Protein AF-A0A167GX46-F1 (afdb_monomer_lite)

Sequence (237 aa):
MLSLILIVALPLLVGFAQAISLFPTCGFFPNGGGSVQPTLGWHGPKSKPINPDPPFPKVWAMNLGALPWSATSANQYLVQESGGIWVDEGAEITSYVAWENEAWVQAAYVLSGAATGQHVWMTTPASYFLNTSSGDDNTVAVVCVAEQVALTTCPETCRAADDSPNRLFGDNVAQYRDFTVTFTNVVFRAAKSDGVATLCASARDESDDEGGIRLAGFSMLDQQTCYWESIMLIPPS

Radius of gyration: 18.48 Å; chains: 1; bounding box: 65×42×41 Å

Organism: Calocera viscosa (strain TUFC12733) (NCBI:txid1330018)

Foldseek 3Di:
DDDDPPPPDPPPPDDPPDDDQAAFWWWKAAQLGWTWIWGKDQDAFPAAAPCNDFPADQRIWTKTWTTAQDCPPPPVQDIDIWNTHRDDFPWEKAWEWADDPQWIKIKMATCDDSRHGDMIIDIGHNVRHHDDDPPGPSDIAGDGDLDQDQPQDDPPVVVPDDPDRRADDDPCSVVNQPGKYKYAFYKYFYPDLPCQVVRLVPDDWDQDQQWTKDWADWDAPDSGMITTRMIMTHGHD

Structure (mmCIF, N/CA/C/O backbone):
data_AF-A0A167GX46-F1
#
_entry.id   AF-A0A167GX46-F1
#
loop_
_atom_site.group_PDB
_atom_site.id
_atom_site.type_symbol
_atom_site.label_atom_id
_atom_site.label_alt_id
_atom_site.label_comp_id
_atom_site.label_asym_id
_atom_site.label_entity_id
_atom_site.label_seq_id
_atom_site.pdbx_PDB_ins_code
_atom_site.Cartn_x
_atom_site.Cartn_y
_atom_site.Cartn_z
_atom_site.occupancy
_atom_site.B_iso_or_equiv
_atom_site.auth_seq_id
_atom_site.auth_comp_id
_atom_site.auth_asym_id
_atom_site.auth_atom_id
_atom_site.pdbx_PDB_model_num
ATOM 1 N N . MET A 1 1 ? -44.895 14.033 5.328 1.00 33.69 1 MET A N 1
ATOM 2 C CA . MET A 1 1 ? -43.972 13.816 4.195 1.00 33.69 1 MET A CA 1
ATOM 3 C C . MET A 1 1 ? -42.792 14.751 4.399 1.00 33.69 1 MET A C 1
ATOM 5 O O . MET A 1 1 ? -42.886 15.913 4.037 1.00 33.69 1 MET A O 1
ATOM 9 N N . LEU A 1 2 ? -41.762 14.292 5.113 1.00 23.17 2 LEU A N 1
ATOM 10 C CA . LEU A 1 2 ? -40.532 15.055 5.335 1.00 23.17 2 LEU A CA 1
ATOM 11 C C . LEU A 1 2 ? -39.510 14.585 4.297 1.00 23.17 2 LEU A C 1
ATOM 13 O O . LEU A 1 2 ? -39.146 13.411 4.293 1.00 23.17 2 LEU A O 1
ATOM 17 N N . SER A 1 3 ? -39.097 15.492 3.414 1.00 23.78 3 SER A N 1
ATOM 18 C CA . SER A 1 3 ? -37.968 15.290 2.509 1.00 23.78 3 SER A CA 1
ATOM 19 C C . SER A 1 3 ? -36.686 15.143 3.322 1.00 23.78 3 SER A C 1
ATOM 21 O O . SER A 1 3 ? -36.297 16.057 4.047 1.00 23.78 3 SER A O 1
ATOM 23 N N . LEU A 1 4 ? -36.039 13.989 3.187 1.00 22.84 4 LEU A N 1
ATOM 24 C CA . LEU A 1 4 ? -34.686 13.747 3.662 1.00 22.84 4 LEU A CA 1
ATOM 25 C C . LEU A 1 4 ? -33.728 14.452 2.690 1.00 22.84 4 LEU A C 1
ATOM 27 O O . LEU A 1 4 ? -33.598 14.049 1.536 1.00 22.84 4 LEU A O 1
ATOM 31 N N . ILE A 1 5 ? -33.111 15.542 3.141 1.00 23.47 5 ILE A N 1
ATOM 32 C CA . ILE A 1 5 ? -32.022 16.211 2.426 1.00 23.47 5 ILE A CA 1
ATOM 33 C C . ILE A 1 5 ? -30.786 15.320 2.580 1.00 23.47 5 ILE A C 1
ATOM 35 O O . ILE A 1 5 ? -30.218 15.216 3.665 1.00 23.47 5 ILE A O 1
ATOM 39 N N . LEU A 1 6 ? -30.407 14.642 1.497 1.00 22.45 6 LEU A N 1
ATOM 40 C CA . LEU A 1 6 ? -29.146 13.920 1.379 1.00 22.45 6 LEU A CA 1
ATOM 41 C C . LEU A 1 6 ? -28.027 14.959 1.214 1.00 22.45 6 LEU A C 1
ATOM 43 O O . LEU A 1 6 ? -27.827 15.494 0.125 1.00 22.45 6 LEU A O 1
ATOM 47 N N . ILE A 1 7 ? -27.327 15.280 2.301 1.00 22.39 7 ILE A N 1
ATOM 48 C CA . ILE A 1 7 ? -26.061 16.013 2.230 1.00 22.39 7 ILE A CA 1
ATOM 49 C C . ILE A 1 7 ? -25.017 15.007 1.745 1.00 22.39 7 ILE A C 1
ATOM 51 O O . ILE A 1 7 ? -24.482 14.226 2.528 1.00 22.39 7 ILE A O 1
ATOM 55 N N . VAL A 1 8 ? -24.756 14.995 0.438 1.00 24.45 8 VAL A N 1
ATOM 56 C CA . VAL A 1 8 ? -23.499 14.465 -0.095 1.00 24.45 8 VAL A CA 1
ATOM 57 C C . VAL A 1 8 ? -22.435 15.469 0.331 1.00 24.45 8 VAL A C 1
ATOM 59 O O . VAL A 1 8 ? -22.274 16.517 -0.292 1.00 24.45 8 VAL A O 1
ATOM 62 N N . ALA A 1 9 ? -21.784 15.207 1.462 1.00 23.77 9 ALA A N 1
ATOM 63 C CA . ALA A 1 9 ? -20.595 15.942 1.844 1.00 23.77 9 ALA A CA 1
ATOM 64 C C . ALA A 1 9 ? -19.500 15.567 0.839 1.00 23.77 9 ALA A C 1
ATOM 66 O O . ALA A 1 9 ? -18.890 14.508 0.945 1.00 23.77 9 ALA A O 1
ATOM 67 N N . LEU A 1 10 ? -19.291 16.421 -0.166 1.00 24.27 10 LEU A N 1
ATOM 68 C CA . LEU A 1 10 ? -17.974 16.549 -0.775 1.00 24.27 10 LEU A CA 1
ATOM 69 C C . LEU A 1 10 ? -17.024 16.909 0.377 1.00 24.27 10 LEU A C 1
ATOM 71 O O . LEU A 1 10 ? -17.240 17.963 0.989 1.00 24.27 10 LEU A O 1
ATOM 75 N N . PRO A 1 11 ? -16.011 16.094 0.715 1.00 33.25 11 PRO A N 1
ATOM 76 C CA . PRO A 1 11 ? -14.946 16.599 1.555 1.00 33.25 11 PRO A CA 1
ATOM 77 C C . PRO A 1 11 ? -14.280 17.731 0.770 1.00 33.25 11 PRO A C 1
ATOM 79 O O . PRO A 1 11 ? -13.732 17.535 -0.313 1.00 33.25 11 PRO A O 1
ATOM 82 N N . LEU A 1 12 ? -14.403 18.949 1.293 1.00 27.12 12 LEU A N 1
ATOM 83 C CA . LEU A 1 12 ? -13.563 20.069 0.904 1.00 27.12 12 LEU A CA 1
ATOM 84 C C . LEU A 1 12 ? -12.114 19.632 1.150 1.00 27.12 12 LEU A C 1
ATOM 86 O O . LEU A 1 12 ? -11.669 19.606 2.294 1.00 27.12 12 LEU A O 1
ATOM 90 N N . LEU A 1 13 ? -11.397 19.262 0.084 1.00 34.03 13 LEU A N 1
ATOM 91 C CA . LEU A 1 13 ? -9.944 19.102 0.086 1.00 34.03 13 LEU A CA 1
ATOM 92 C C . LEU A 1 13 ? -9.316 20.461 0.424 1.00 34.03 13 LEU A C 1
ATOM 94 O O . LEU A 1 13 ? -9.039 21.288 -0.445 1.00 34.03 13 LEU A O 1
ATOM 98 N N . VAL A 1 14 ? -9.133 20.731 1.713 1.00 31.00 14 VAL A N 1
ATOM 99 C CA . VAL A 1 14 ? -8.363 21.879 2.185 1.00 31.00 14 VAL A CA 1
ATOM 100 C C . VAL A 1 14 ? -6.881 21.510 2.094 1.00 31.00 14 VAL A C 1
ATOM 102 O O . VAL A 1 14 ? -6.345 20.843 2.966 1.00 31.00 14 VAL A O 1
ATOM 105 N N . GLY A 1 15 ? -6.243 21.945 1.005 1.00 30.55 15 GLY A N 1
ATOM 106 C CA . GLY A 1 15 ? -4.810 22.248 0.883 1.00 30.55 15 GLY A CA 1
ATOM 107 C C . GLY A 1 15 ? -3.805 21.318 1.575 1.00 30.55 15 GLY A C 1
ATOM 108 O O . GLY A 1 15 ? -3.169 21.719 2.549 1.00 30.55 15 GLY A O 1
ATOM 109 N N . PHE A 1 16 ? -3.555 20.139 1.001 1.00 39.09 16 PHE A N 1
ATOM 110 C CA . PHE A 1 16 ? -2.379 19.316 1.305 1.00 39.09 16 PHE A CA 1
ATOM 111 C C . PHE A 1 16 ? -1.128 19.901 0.630 1.00 39.09 16 PHE A C 1
ATOM 113 O O . PHE A 1 16 ? -0.728 19.474 -0.445 1.00 39.09 16 PHE A O 1
ATOM 120 N N . ALA A 1 17 ? -0.500 20.908 1.237 1.00 31.92 17 ALA A N 1
ATOM 121 C CA . ALA A 1 17 ? 0.679 21.563 0.663 1.00 31.92 17 ALA A CA 1
ATOM 122 C C . ALA A 1 17 ? 1.914 21.470 1.570 1.00 31.92 17 ALA A C 1
ATOM 124 O O . ALA A 1 17 ? 2.500 22.502 1.876 1.00 31.92 17 ALA A O 1
ATOM 125 N N . GLN A 1 18 ? 2.329 20.276 2.020 1.00 33.34 18 GLN A N 1
ATOM 126 C CA . GLN A 1 18 ? 3.645 20.094 2.663 1.00 33.34 18 GLN A CA 1
ATOM 127 C C . GLN A 1 18 ? 4.290 18.730 2.334 1.00 33.34 18 GLN A C 1
ATOM 129 O O . GLN A 1 18 ? 3.862 17.695 2.824 1.00 33.34 18 GLN A O 1
ATOM 134 N N . ALA A 1 19 ? 5.354 18.771 1.517 1.00 32.53 19 ALA A N 1
ATOM 135 C CA . ALA A 1 19 ? 6.461 17.805 1.377 1.00 32.53 19 ALA A CA 1
ATOM 136 C C . ALA A 1 19 ? 6.154 16.297 1.208 1.00 32.53 19 ALA A C 1
ATOM 138 O O . ALA A 1 19 ? 7.007 15.460 1.517 1.00 32.53 19 ALA A O 1
ATOM 139 N N . ILE A 1 20 ? 4.988 15.930 0.679 1.00 40.22 20 ILE A N 1
ATOM 140 C CA . ILE A 1 20 ? 4.719 14.554 0.254 1.00 40.22 20 ILE A CA 1
ATOM 141 C C . ILE A 1 20 ? 5.240 14.424 -1.177 1.00 40.22 20 ILE A C 1
ATOM 143 O O . ILE A 1 20 ? 4.861 15.180 -2.063 1.00 40.22 20 ILE A O 1
ATOM 147 N N . SER A 1 21 ? 6.162 13.494 -1.396 1.00 42.56 21 SER A N 1
ATOM 148 C CA . SER A 1 21 ? 6.459 13.027 -2.745 1.00 42.56 21 SER A CA 1
ATOM 149 C C . SER A 1 21 ? 5.205 12.267 -3.180 1.00 42.56 21 SER A C 1
ATOM 151 O O . SER A 1 21 ? 4.894 11.230 -2.599 1.00 42.56 21 SER A O 1
ATOM 153 N N . LEU A 1 22 ? 4.407 12.880 -4.052 1.00 50.81 22 LEU A N 1
ATOM 154 C CA . LEU A 1 22 ? 3.068 12.416 -4.399 1.00 50.81 22 LEU A CA 1
ATOM 155 C C . LEU A 1 22 ? 3.157 11.281 -5.418 1.00 50.81 22 LEU A C 1
ATOM 157 O O . LEU A 1 22 ? 3.810 11.377 -6.454 1.00 50.81 22 LEU A O 1
ATOM 161 N N . PHE A 1 23 ? 2.589 10.158 -5.007 1.00 54.81 23 PHE A N 1
ATOM 162 C CA . PHE A 1 23 ? 2.755 8.832 -5.570 1.00 54.81 23 PHE A CA 1
ATOM 163 C C . PHE A 1 23 ? 1.383 8.169 -5.557 1.00 54.81 23 PHE A C 1
ATOM 165 O O . PHE A 1 23 ? 0.612 8.462 -4.643 1.00 54.81 23 PHE A O 1
ATOM 172 N N . PRO A 1 24 ? 1.065 7.262 -6.493 1.00 59.41 24 PRO A N 1
ATOM 173 C CA . PRO A 1 24 ? -0.161 6.501 -6.383 1.00 59.41 24 PRO A CA 1
ATOM 174 C C . PRO A 1 24 ? -0.174 5.725 -5.053 1.00 59.41 24 PRO A C 1
ATOM 176 O O . PRO A 1 24 ? 0.694 4.879 -4.803 1.00 59.41 24 PRO A O 1
ATOM 179 N N . THR A 1 25 ? -1.111 6.060 -4.165 1.00 64.88 25 THR A N 1
ATOM 180 C CA . THR A 1 25 ? -1.276 5.446 -2.840 1.00 64.88 25 THR A CA 1
ATOM 181 C C . THR A 1 25 ? -2.697 4.942 -2.673 1.00 64.88 25 THR A C 1
ATOM 183 O O . THR A 1 25 ? -3.623 5.497 -3.247 1.00 64.88 25 THR A O 1
ATOM 186 N N . CYS A 1 26 ? -2.871 3.893 -1.873 1.00 65.75 26 CYS A N 1
ATOM 187 C CA . CYS A 1 26 ? -4.166 3.464 -1.352 1.00 65.75 26 CYS A CA 1
ATOM 188 C C . CYS A 1 26 ? -3.994 3.238 0.145 1.00 65.75 26 CYS A C 1
ATOM 190 O O . CYS A 1 26 ? -3.328 2.289 0.555 1.00 65.75 26 CYS A O 1
ATOM 192 N N . GLY A 1 27 ? -4.524 4.147 0.956 1.00 71.50 27 GLY A N 1
ATOM 193 C CA . GLY A 1 27 ? -4.231 4.234 2.382 1.00 71.50 27 GLY A CA 1
ATOM 194 C C . GLY A 1 27 ? -5.456 4.281 3.274 1.00 71.50 27 GLY A C 1
ATOM 195 O O . GLY A 1 27 ? -6.551 4.592 2.818 1.00 71.50 27 GLY A O 1
ATOM 196 N N . PHE A 1 28 ? -5.244 4.032 4.566 1.00 71.44 28 PHE A N 1
ATOM 197 C CA . PHE A 1 28 ? -6.223 4.259 5.627 1.00 71.44 28 PHE A CA 1
ATOM 198 C C . PHE A 1 28 ? -5.846 5.512 6.419 1.00 71.44 28 PHE A C 1
ATOM 200 O O . PHE A 1 28 ? -4.675 5.706 6.742 1.00 71.44 28 PHE A O 1
ATOM 207 N N . PHE A 1 29 ? -6.825 6.334 6.775 1.00 73.31 29 PHE A N 1
ATOM 208 C CA . PHE A 1 29 ? -6.657 7.501 7.638 1.00 73.31 29 PHE A CA 1
ATOM 209 C C . PHE A 1 29 ? -7.160 7.128 9.035 1.00 73.31 29 PHE A C 1
ATOM 211 O O . PHE A 1 29 ? -8.366 6.940 9.217 1.00 73.31 29 PHE A O 1
ATOM 218 N N . PRO A 1 30 ? -6.269 6.925 10.021 1.00 66.25 30 PRO A N 1
ATOM 219 C CA . PRO A 1 30 ? -6.674 6.533 11.363 1.00 66.25 30 PRO A CA 1
ATOM 220 C C . PRO A 1 30 ? -7.463 7.629 12.087 1.00 66.25 30 PRO A C 1
ATOM 222 O O . PRO A 1 30 ? -7.394 8.812 11.762 1.00 66.25 30 PRO A O 1
ATOM 225 N N . ASN A 1 31 ? -8.167 7.234 13.148 1.00 65.81 31 ASN A N 1
ATOM 226 C CA . ASN A 1 31 ? -8.739 8.192 14.091 1.00 65.81 31 ASN A CA 1
ATOM 227 C C . ASN A 1 31 ? -7.602 8.949 14.810 1.00 65.81 31 ASN A C 1
ATOM 229 O O . ASN A 1 31 ? -6.663 8.309 15.288 1.00 65.81 31 ASN A O 1
ATOM 233 N N . GLY A 1 32 ? -7.683 10.280 14.876 1.00 65.56 32 GLY A N 1
ATOM 234 C CA . GLY A 1 32 ? -6.559 11.168 15.211 1.00 65.56 32 GLY A CA 1
ATOM 235 C C . GLY A 1 32 ? -5.945 11.871 13.987 1.00 65.56 32 GLY A C 1
ATOM 236 O O . GLY A 1 32 ? -5.189 12.833 14.139 1.00 65.56 32 GLY A O 1
ATOM 237 N N . GLY A 1 33 ? -6.318 11.417 12.782 1.00 69.38 33 GLY A N 1
ATOM 238 C CA . GLY A 1 33 ? -5.857 11.913 11.489 1.00 69.38 33 GLY A CA 1
ATOM 239 C C . GLY A 1 33 ? -4.539 11.273 11.027 1.00 69.38 33 GLY A C 1
ATOM 240 O O . GLY A 1 33 ? -4.003 10.359 11.654 1.00 69.38 33 GLY A O 1
ATOM 241 N N . GLY A 1 34 ? -4.005 11.766 9.907 1.00 75.56 34 GLY A N 1
ATOM 242 C CA . GLY A 1 34 ? -2.824 11.205 9.245 1.00 75.56 34 GLY A CA 1
ATOM 243 C C . GLY A 1 34 ? -3.178 10.051 8.307 1.00 75.56 34 GLY A C 1
ATOM 244 O O . GLY A 1 34 ? -4.353 9.791 8.073 1.00 75.56 34 GLY A O 1
ATOM 245 N N . SER A 1 35 ? -2.181 9.356 7.764 1.00 78.50 35 SER A N 1
ATOM 246 C CA . SER A 1 35 ? -2.385 8.216 6.869 1.00 78.50 35 SER A CA 1
ATOM 247 C C . SER A 1 35 ? -1.387 7.083 7.108 1.00 78.50 35 SER A C 1
ATOM 249 O O . SER A 1 35 ? -0.233 7.293 7.481 1.00 78.50 35 SER A O 1
ATOM 251 N N . VAL A 1 36 ? -1.857 5.860 6.883 1.00 79.44 36 VAL A N 1
ATOM 252 C CA . VAL A 1 36 ? -1.093 4.610 6.847 1.00 79.44 36 VAL A CA 1
ATOM 253 C C . VAL A 1 36 ? -1.290 4.050 5.449 1.00 79.44 36 VAL A C 1
ATOM 255 O O . VAL A 1 36 ? -2.419 3.707 5.090 1.00 79.44 36 VAL A O 1
ATOM 258 N N . GLN A 1 37 ? -0.235 4.006 4.638 1.00 78.06 37 GLN A N 1
ATOM 259 C CA . GLN A 1 37 ? -0.400 3.673 3.227 1.00 78.06 37 GLN A CA 1
ATOM 260 C C . GLN A 1 37 ? 0.828 3.004 2.597 1.00 78.06 37 GLN A C 1
ATOM 262 O O . GLN A 1 37 ? 1.943 3.533 2.708 1.00 78.06 37 GLN A O 1
ATOM 267 N N . PRO A 1 38 ? 0.653 1.904 1.840 1.00 73.12 38 PRO A N 1
ATOM 268 C CA . PRO A 1 38 ? 1.603 1.573 0.793 1.00 73.12 38 PRO A CA 1
ATOM 269 C C . PRO A 1 38 ? 1.677 2.741 -0.199 1.00 73.12 38 PRO A C 1
ATOM 271 O O . PRO A 1 38 ? 0.671 3.301 -0.632 1.00 73.12 38 PRO A O 1
ATOM 274 N N . THR A 1 39 ? 2.901 3.124 -0.521 1.00 72.38 39 THR A N 1
ATOM 275 C CA . THR A 1 39 ? 3.255 4.251 -1.374 1.00 72.38 39 THR A CA 1
ATOM 276 C C . THR A 1 39 ? 4.168 3.745 -2.483 1.00 72.38 39 THR A C 1
ATOM 278 O O . THR A 1 39 ? 5.251 3.225 -2.205 1.00 72.38 39 THR A O 1
ATOM 281 N N . LEU A 1 40 ? 3.770 3.900 -3.744 1.00 65.56 40 LEU A N 1
ATOM 282 C CA . LEU A 1 40 ? 4.637 3.553 -4.872 1.00 65.56 40 LEU A CA 1
ATOM 283 C C . LEU A 1 40 ? 5.462 4.745 -5.334 1.00 65.56 40 LEU A C 1
ATOM 285 O O . LEU A 1 40 ? 5.001 5.607 -6.074 1.00 65.56 40 LEU A O 1
ATOM 289 N N . GLY A 1 41 ? 6.717 4.758 -4.902 1.00 62.53 41 GLY A N 1
ATOM 290 C CA . GLY A 1 41 ? 7.686 5.774 -5.257 1.00 62.53 41 GLY A CA 1
ATOM 291 C C . GLY A 1 41 ? 8.281 5.582 -6.649 1.00 62.53 41 GLY A C 1
ATOM 292 O O . GLY A 1 41 ? 8.884 4.550 -6.934 1.00 62.53 41 GLY A O 1
ATOM 293 N N . TRP A 1 42 ? 8.193 6.616 -7.487 1.00 56.75 42 TRP A N 1
ATOM 294 C CA . TRP A 1 42 ? 8.946 6.749 -8.748 1.00 56.75 42 TRP A CA 1
ATOM 295 C C . TRP A 1 42 ? 10.417 7.106 -8.479 1.00 56.75 42 TRP A C 1
ATOM 297 O O . TRP A 1 42 ? 11.295 6.984 -9.329 1.00 56.75 42 TRP A O 1
ATOM 307 N N . HIS A 1 43 ? 10.690 7.571 -7.261 1.00 55.69 43 HIS A N 1
ATOM 308 C CA . HIS A 1 43 ? 12.028 7.732 -6.731 1.00 55.69 43 HIS A CA 1
ATOM 309 C C . HIS A 1 43 ? 12.338 6.549 -5.824 1.00 55.69 43 HIS A C 1
ATOM 311 O O . HIS A 1 43 ? 11.456 6.027 -5.136 1.00 55.69 43 HIS A O 1
ATOM 317 N N . GLY A 1 44 ? 13.605 6.131 -5.827 1.00 58.50 44 GLY A N 1
ATOM 318 C CA . GLY A 1 44 ? 14.073 5.100 -4.913 1.00 58.50 44 GLY A CA 1
ATOM 319 C C . GLY A 1 44 ? 13.714 5.426 -3.463 1.00 58.50 44 GLY A C 1
ATOM 320 O O . GLY A 1 44 ? 13.478 6.594 -3.136 1.00 58.50 44 GLY A O 1
ATOM 321 N N . PRO A 1 45 ? 13.676 4.411 -2.587 1.00 63.72 45 PRO A N 1
ATOM 322 C CA . PRO A 1 45 ? 13.381 4.646 -1.182 1.00 63.72 45 PRO A CA 1
ATOM 323 C C . PRO A 1 45 ? 14.324 5.714 -0.626 1.00 63.72 45 PRO A C 1
ATOM 325 O O . PRO A 1 45 ? 15.508 5.745 -0.974 1.00 63.72 45 PRO A O 1
ATOM 328 N N . LYS A 1 46 ? 13.826 6.583 0.262 1.00 65.00 46 LYS A N 1
ATOM 329 C CA . LYS A 1 46 ? 14.695 7.536 0.979 1.00 65.00 46 LYS A CA 1
ATOM 330 C C . LYS A 1 46 ? 15.725 6.816 1.853 1.00 65.00 46 LYS A C 1
ATOM 332 O O . LYS A 1 46 ? 16.775 7.365 2.181 1.00 65.00 46 LYS A O 1
ATOM 337 N N . SER A 1 47 ? 15.402 5.592 2.246 1.00 75.25 47 SER A N 1
ATOM 338 C CA . SER A 1 47 ? 16.230 4.662 2.999 1.00 75.25 47 SER A CA 1
ATOM 339 C C . SER A 1 47 ? 16.902 3.640 2.065 1.00 75.25 47 SER A C 1
ATOM 341 O O . SER A 1 47 ? 16.715 3.642 0.850 1.00 75.25 47 SER A O 1
ATOM 343 N N . LYS A 1 48 ? 17.754 2.764 2.614 1.00 83.44 48 LYS A N 1
ATOM 344 C CA . LYS A 1 48 ? 18.400 1.722 1.808 1.00 83.44 48 LYS A CA 1
ATOM 345 C C . LYS A 1 48 ? 17.352 0.657 1.417 1.00 83.44 48 LYS A C 1
ATOM 347 O O . LYS A 1 48 ? 16.863 -0.012 2.330 1.00 83.44 48 LYS A O 1
ATOM 352 N N . PRO A 1 49 ? 17.078 0.443 0.112 1.00 86.69 49 PRO A N 1
ATOM 353 C CA . PRO A 1 49 ? 16.181 -0.620 -0.355 1.00 86.69 49 PRO A CA 1
ATOM 354 C C . PRO A 1 49 ? 16.653 -1.981 0.137 1.00 86.69 49 PRO A C 1
ATOM 356 O O . PRO A 1 49 ? 17.861 -2.232 0.225 1.00 86.69 49 PRO A O 1
ATOM 359 N N . ILE A 1 50 ? 15.708 -2.887 0.391 1.00 90.50 50 ILE A N 1
ATOM 360 C CA . ILE A 1 50 ? 16.037 -4.269 0.770 1.00 90.50 50 ILE A CA 1
ATOM 361 C C . ILE A 1 50 ? 16.794 -5.007 -0.346 1.00 90.50 50 ILE A C 1
ATOM 363 O O . ILE A 1 50 ? 17.559 -5.929 -0.074 1.00 90.50 50 ILE A O 1
ATOM 367 N N . ASN A 1 51 ? 16.616 -4.570 -1.594 1.00 91.31 51 ASN A N 1
ATOM 368 C CA . ASN A 1 51 ? 17.254 -5.093 -2.795 1.00 91.31 51 ASN A CA 1
ATOM 369 C C . ASN A 1 51 ? 18.028 -3.989 -3.535 1.00 91.31 51 ASN A C 1
ATOM 371 O O . ASN A 1 51 ? 17.607 -3.532 -4.591 1.00 91.31 51 ASN A O 1
ATOM 375 N N . PRO A 1 52 ? 19.174 -3.526 -3.007 1.00 89.00 52 PRO A N 1
ATOM 376 C CA . PRO A 1 52 ? 19.875 -2.367 -3.556 1.00 89.00 52 PRO A CA 1
ATOM 377 C C . PRO A 1 52 ? 20.388 -2.550 -4.980 1.00 89.00 52 PRO A C 1
ATOM 379 O O . PRO A 1 52 ? 20.558 -1.548 -5.668 1.00 89.00 52 PRO A O 1
ATOM 382 N N . ASP A 1 53 ? 20.569 -3.788 -5.438 1.00 89.56 53 ASP A N 1
ATOM 383 C CA . ASP A 1 53 ? 21.101 -4.123 -6.758 1.00 89.56 53 ASP A CA 1
ATOM 384 C C . ASP A 1 53 ? 20.189 -5.154 -7.453 1.00 89.56 53 ASP A C 1
ATOM 386 O O . ASP A 1 53 ? 20.570 -6.317 -7.605 1.00 89.56 53 ASP A O 1
ATOM 390 N N . PRO A 1 54 ? 18.948 -4.773 -7.821 1.00 88.25 54 PRO A N 1
ATOM 391 C CA . PRO A 1 54 ? 18.038 -5.673 -8.511 1.00 88.25 54 PRO A CA 1
ATOM 392 C C . PRO A 1 54 ? 18.570 -5.995 -9.922 1.00 88.25 54 PRO A C 1
ATOM 394 O O . PRO A 1 54 ? 19.221 -5.149 -10.541 1.00 88.25 54 PRO A O 1
ATOM 397 N N . PRO A 1 55 ? 18.274 -7.185 -10.477 1.00 87.25 55 PRO A N 1
ATOM 398 C CA . PRO A 1 55 ? 18.719 -7.586 -11.816 1.00 87.25 55 PRO A CA 1
ATOM 399 C C . PRO A 1 55 ? 17.912 -6.928 -12.955 1.00 87.25 55 PRO A C 1
ATOM 401 O O . PRO A 1 55 ? 17.974 -7.378 -14.097 1.00 87.25 55 PRO A O 1
ATOM 404 N N . PHE A 1 56 ? 17.140 -5.887 -12.649 1.00 86.00 56 PHE A N 1
ATOM 405 C CA . PHE A 1 56 ? 16.253 -5.162 -13.553 1.00 86.00 56 PHE A CA 1
ATOM 406 C C . PHE A 1 56 ? 16.407 -3.645 -13.342 1.00 86.00 56 PHE A C 1
ATOM 408 O O . PHE A 1 56 ? 16.958 -3.217 -12.320 1.00 86.00 56 PHE A O 1
ATOM 415 N N . PRO A 1 57 ? 15.951 -2.808 -14.290 1.00 83.44 57 PRO A N 1
ATOM 416 C CA . PRO A 1 57 ? 16.027 -1.359 -14.146 1.00 83.44 57 PRO A CA 1
ATOM 417 C C . PRO A 1 57 ? 15.294 -0.859 -12.889 1.00 83.44 57 PRO A C 1
ATOM 419 O O . PRO A 1 57 ? 14.168 -1.257 -12.605 1.00 83.44 57 PRO A O 1
ATOM 422 N N . LYS A 1 58 ? 15.931 0.040 -12.132 1.00 80.94 58 LYS A N 1
ATOM 423 C CA . LYS A 1 58 ? 15.383 0.652 -10.909 1.00 80.94 58 LYS A CA 1
ATOM 424 C C . LYS A 1 58 ? 14.360 1.732 -11.265 1.00 80.94 58 LYS A C 1
ATOM 426 O O . LYS A 1 58 ? 14.652 2.923 -11.161 1.00 80.94 58 LYS A O 1
ATOM 431 N N . VAL A 1 59 ? 13.199 1.300 -11.752 1.00 71.56 59 VAL A N 1
ATOM 432 C CA . VAL A 1 59 ? 12.146 2.212 -12.212 1.00 71.56 59 VAL A CA 1
ATOM 433 C C . VAL A 1 59 ? 11.220 2.600 -11.059 1.00 71.56 59 VAL A C 1
ATOM 435 O O . VAL A 1 59 ? 10.995 3.785 -10.843 1.00 71.56 59 VAL A O 1
ATOM 438 N N . TRP A 1 60 ? 10.769 1.628 -10.258 1.00 73.12 60 TRP A N 1
ATOM 439 C CA . TRP A 1 60 ? 9.835 1.871 -9.153 1.00 73.12 60 TRP A CA 1
ATOM 440 C C . TRP A 1 60 ? 10.275 1.213 -7.867 1.00 73.12 60 TRP A C 1
ATOM 442 O O . TRP A 1 60 ? 10.696 0.053 -7.862 1.00 73.12 60 TRP A O 1
ATOM 452 N N . ALA A 1 61 ? 10.100 1.938 -6.769 1.00 80.00 61 ALA A N 1
ATOM 453 C CA . ALA A 1 61 ? 10.253 1.409 -5.433 1.00 80.00 61 ALA A CA 1
ATOM 454 C C . ALA A 1 61 ? 8.919 1.454 -4.690 1.00 80.00 61 ALA A C 1
ATOM 456 O O . ALA A 1 61 ? 8.319 2.511 -4.506 1.00 80.00 61 ALA A O 1
ATOM 457 N N . MET A 1 62 ? 8.466 0.307 -4.206 1.00 85.00 62 MET A N 1
ATOM 458 C CA . MET A 1 62 ? 7.355 0.255 -3.268 1.00 85.00 62 MET A CA 1
ATOM 459 C C . MET A 1 62 ? 7.877 0.545 -1.862 1.00 85.00 62 MET A C 1
ATOM 461 O O . MET A 1 62 ? 8.826 -0.090 -1.408 1.00 85.00 62 MET A O 1
ATOM 465 N N . ASN A 1 63 ? 7.253 1.505 -1.185 1.00 85.81 63 ASN A N 1
ATOM 466 C CA . ASN A 1 63 ? 7.536 1.913 0.185 1.00 85.81 63 ASN A CA 1
ATOM 467 C C . ASN A 1 63 ? 6.270 1.799 1.028 1.00 85.81 63 ASN A C 1
ATOM 469 O O . ASN A 1 63 ? 5.175 2.061 0.550 1.00 85.81 63 ASN A O 1
ATOM 473 N N . LEU A 1 64 ? 6.403 1.477 2.308 1.00 87.38 64 LEU A N 1
ATOM 474 C CA . LEU A 1 64 ? 5.317 1.639 3.272 1.00 87.38 64 LEU A CA 1
ATOM 475 C C . LEU A 1 64 ? 5.511 2.978 3.974 1.00 87.38 64 LEU A C 1
ATOM 477 O O . LEU A 1 64 ? 6.618 3.262 4.433 1.00 87.38 64 LEU A O 1
ATOM 481 N N . GLY A 1 65 ? 4.458 3.788 4.026 1.00 86.19 65 GLY A N 1
ATOM 482 C CA . GLY A 1 65 ? 4.472 5.138 4.576 1.00 86.19 65 GLY A CA 1
ATOM 483 C C . GLY A 1 65 ? 3.514 5.281 5.755 1.00 86.19 65 GLY A C 1
ATOM 484 O O . GLY A 1 65 ? 2.450 4.660 5.795 1.00 86.19 65 GLY A O 1
ATOM 485 N N . ALA A 1 66 ? 3.895 6.100 6.728 1.00 85.38 66 ALA A N 1
ATOM 486 C CA . ALA A 1 66 ? 2.997 6.601 7.757 1.00 85.38 66 ALA A CA 1
ATOM 487 C C . ALA A 1 66 ? 3.217 8.106 7.940 1.00 85.38 66 ALA A C 1
ATOM 489 O O . ALA A 1 66 ? 4.334 8.563 8.200 1.00 85.38 66 ALA A O 1
ATOM 490 N N . LEU A 1 67 ? 2.136 8.865 7.780 1.00 80.06 67 LEU A N 1
ATOM 491 C CA . LEU A 1 67 ? 2.102 10.321 7.858 1.00 80.06 67 LEU A CA 1
ATOM 492 C C . LEU A 1 67 ? 1.220 10.728 9.043 1.00 80.06 67 LEU A C 1
ATOM 494 O O . LEU A 1 67 ? 0.064 10.317 9.086 1.00 80.06 67 LEU A O 1
ATOM 498 N N . PRO A 1 68 ? 1.708 11.514 10.011 1.00 76.44 68 PRO A N 1
ATOM 499 C CA . PRO A 1 68 ? 0.870 12.014 11.092 1.00 76.44 68 PRO A CA 1
ATOM 500 C C . PRO A 1 68 ? 0.032 13.199 10.591 1.00 76.44 68 PRO A C 1
ATOM 502 O O . PRO A 1 68 ? 0.424 13.884 9.648 1.00 76.44 68 PRO A O 1
ATOM 505 N N . TRP A 1 69 ? -1.113 13.468 11.229 1.00 65.31 69 TRP A N 1
ATOM 506 C CA . TRP A 1 69 ? -2.014 14.557 10.818 1.00 65.31 69 TRP A CA 1
ATOM 507 C C . TRP A 1 69 ? -1.341 15.934 10.819 1.00 65.31 69 TRP A C 1
ATOM 509 O O . TRP A 1 69 ? -1.446 16.689 9.858 1.00 65.31 69 TRP A O 1
ATOM 519 N N . SER A 1 70 ? -0.640 16.273 11.903 1.00 61.50 70 SER A N 1
ATOM 520 C CA . SER A 1 70 ? 0.048 17.554 12.020 1.00 61.50 70 SER A CA 1
ATOM 521 C C . SER A 1 70 ? 1.557 17.338 11.978 1.00 61.50 70 SER A C 1
ATOM 523 O O . SER A 1 70 ? 2.168 16.996 12.989 1.00 61.50 70 SER A O 1
ATOM 525 N N . ALA A 1 71 ? 2.182 17.631 10.842 1.00 52.91 71 ALA A N 1
ATOM 526 C CA . ALA A 1 71 ? 3.628 17.858 10.798 1.00 52.91 71 ALA A CA 1
ATOM 527 C C . ALA A 1 71 ? 4.035 19.173 11.508 1.00 52.91 71 ALA A C 1
ATOM 529 O O . ALA A 1 71 ? 5.219 19.473 11.644 1.00 52.91 71 ALA A O 1
ATOM 530 N N . THR A 1 72 ? 3.049 19.977 11.934 1.00 49.59 72 THR A N 1
ATOM 531 C CA . THR A 1 72 ? 3.208 21.346 12.444 1.00 49.59 72 THR A CA 1
ATOM 532 C C . THR A 1 72 ? 2.950 21.507 13.944 1.00 49.59 72 THR A C 1
ATOM 534 O O . THR A 1 72 ? 3.276 22.563 14.489 1.00 49.59 72 THR A O 1
ATOM 537 N N . SER A 1 73 ? 2.383 20.510 14.639 1.00 46.50 73 SER A N 1
ATOM 538 C CA . SER A 1 73 ? 2.243 20.584 16.099 1.00 46.50 73 SER A CA 1
ATOM 539 C C . SER A 1 73 ? 3.562 20.203 16.774 1.00 46.50 73 SER A C 1
ATOM 541 O O . SER A 1 73 ? 4.413 19.538 16.194 1.00 46.50 73 SER A O 1
ATOM 543 N N . ALA A 1 74 ? 3.763 20.640 18.015 1.00 47.53 74 ALA A N 1
ATOM 544 C CA . ALA A 1 74 ? 5.000 20.439 18.773 1.00 47.53 74 ALA A CA 1
ATOM 545 C C . ALA A 1 74 ? 5.414 18.958 18.978 1.00 47.53 74 ALA A C 1
ATOM 547 O O . ALA A 1 74 ? 6.491 18.695 19.519 1.00 47.53 74 ALA A O 1
ATOM 548 N N . ASN A 1 75 ? 4.594 18.000 18.534 1.00 50.81 75 ASN A N 1
ATOM 549 C CA . ASN A 1 75 ? 4.951 16.595 18.427 1.00 50.81 75 ASN A CA 1
ATOM 550 C C . ASN A 1 75 ? 5.705 16.356 17.110 1.00 50.81 75 ASN A C 1
ATOM 552 O O . ASN A 1 75 ? 5.125 16.266 16.036 1.00 50.81 75 ASN A O 1
ATOM 556 N N . GLN A 1 76 ? 7.027 16.252 17.235 1.00 54.00 76 GLN A N 1
ATOM 557 C CA . GLN A 1 76 ? 8.056 16.131 16.193 1.00 54.00 76 GLN A CA 1
ATOM 558 C C . GLN A 1 76 ? 7.995 14.834 15.356 1.00 54.00 76 GLN A C 1
ATOM 560 O O . GLN A 1 76 ? 9.035 14.296 14.969 1.00 54.00 76 GLN A O 1
ATOM 565 N N . TYR A 1 77 ? 6.817 14.262 15.116 1.00 62.75 77 TYR A N 1
ATOM 566 C CA . TYR A 1 77 ? 6.707 13.018 14.367 1.00 62.75 77 TYR A CA 1
ATOM 567 C C . TYR A 1 77 ? 6.978 13.283 12.882 1.00 62.75 77 TYR A C 1
ATOM 569 O O . TYR A 1 77 ? 6.137 13.778 12.139 1.00 62.75 77 TYR A O 1
ATOM 577 N N . LEU A 1 78 ? 8.205 12.969 12.465 1.00 72.50 78 LEU A N 1
ATOM 578 C CA . LEU A 1 78 ? 8.616 12.944 11.065 1.00 72.50 78 LEU A CA 1
ATOM 579 C C . LEU A 1 78 ? 7.947 11.774 10.355 1.00 72.50 78 LEU A C 1
ATOM 581 O O . LEU A 1 78 ? 7.789 10.714 10.966 1.00 72.50 78 LEU A O 1
ATOM 585 N N . VAL A 1 79 ? 7.630 11.963 9.071 1.00 77.62 79 VAL A N 1
ATOM 586 C CA . VAL A 1 79 ? 7.166 10.916 8.149 1.00 77.62 79 VAL A CA 1
ATOM 587 C C . VAL A 1 79 ? 7.972 9.632 8.348 1.00 77.62 79 VAL A C 1
ATOM 589 O O . VAL A 1 79 ? 9.204 9.661 8.296 1.00 77.62 79 VAL A O 1
ATOM 592 N N . GLN A 1 80 ? 7.281 8.516 8.576 1.00 84.50 80 GLN A N 1
ATOM 593 C CA . GLN A 1 80 ? 7.908 7.198 8.615 1.00 84.50 80 GLN A CA 1
ATOM 594 C C . GLN A 1 80 ? 7.808 6.549 7.240 1.00 84.50 80 GLN A C 1
ATOM 596 O O . GLN A 1 80 ? 6.731 6.487 6.652 1.00 84.50 80 GLN A O 1
ATOM 601 N N . GLU A 1 81 ? 8.934 6.043 6.753 1.00 84.88 81 GLU A N 1
ATOM 602 C CA . GLU A 1 81 ? 9.020 5.283 5.512 1.00 84.88 81 GLU A CA 1
ATOM 603 C C . GLU A 1 81 ? 9.825 4.007 5.759 1.00 84.88 81 GLU A C 1
ATOM 605 O O . GLU A 1 81 ? 10.843 4.011 6.458 1.00 84.88 81 GLU A O 1
ATOM 610 N N . SER A 1 82 ? 9.374 2.903 5.174 1.00 88.38 82 SER A N 1
ATOM 611 C CA . SER A 1 82 ? 10.103 1.637 5.202 1.00 88.38 82 SER A CA 1
ATOM 612 C C . SER A 1 82 ? 11.417 1.692 4.408 1.00 88.38 82 SER A C 1
ATOM 614 O O . SER A 1 82 ? 11.681 2.656 3.694 1.00 88.38 82 SER A O 1
ATOM 616 N N . GLY A 1 83 ? 12.199 0.605 4.463 1.00 83.50 83 GLY A N 1
ATOM 617 C CA . GLY A 1 83 ? 13.369 0.377 3.598 1.00 83.50 83 GLY A CA 1
ATOM 618 C C . GLY A 1 83 ? 13.067 0.473 2.097 1.00 83.50 83 GLY A C 1
ATOM 619 O O . GLY A 1 83 ? 13.928 0.861 1.319 1.00 83.50 83 GLY A O 1
ATOM 620 N N . GLY A 1 84 ? 11.842 0.118 1.708 1.00 87.88 84 GLY A N 1
ATOM 621 C CA . GLY A 1 84 ? 11.400 0.022 0.325 1.00 87.88 84 GLY A CA 1
ATOM 622 C C . GLY A 1 84 ? 11.941 -1.188 -0.435 1.00 87.88 84 GLY A C 1
ATOM 623 O O . GLY A 1 84 ? 12.895 -1.847 -0.010 1.00 87.88 84 GLY A O 1
ATOM 624 N N . ILE A 1 85 ? 11.326 -1.481 -1.580 1.00 88.88 85 ILE A N 1
ATOM 625 C CA . ILE A 1 85 ? 11.695 -2.581 -2.482 1.00 88.88 85 ILE A CA 1
ATOM 626 C C . ILE A 1 85 ? 11.600 -2.097 -3.921 1.00 88.88 85 ILE A C 1
ATOM 628 O O . ILE A 1 85 ? 10.544 -1.617 -4.326 1.00 88.88 85 ILE A O 1
ATOM 632 N N . TRP A 1 86 ? 12.658 -2.269 -4.708 1.00 88.56 86 TRP A N 1
ATOM 633 C CA . TRP A 1 86 ? 12.556 -2.146 -6.160 1.00 88.56 86 TRP A CA 1
ATOM 634 C C . TRP A 1 86 ? 11.712 -3.282 -6.721 1.00 88.56 86 TRP A C 1
ATOM 636 O O . TRP A 1 86 ? 11.933 -4.437 -6.360 1.00 88.56 86 TRP A O 1
ATOM 646 N N . VAL A 1 87 ? 10.786 -2.964 -7.615 1.00 86.56 87 VAL A N 1
ATOM 647 C CA . VAL A 1 87 ? 9.903 -3.943 -8.258 1.00 86.56 87 VAL A CA 1
ATOM 648 C C . VAL A 1 87 ? 10.031 -3.833 -9.770 1.00 86.56 87 VAL A C 1
ATOM 650 O O . VAL A 1 87 ? 10.196 -2.734 -10.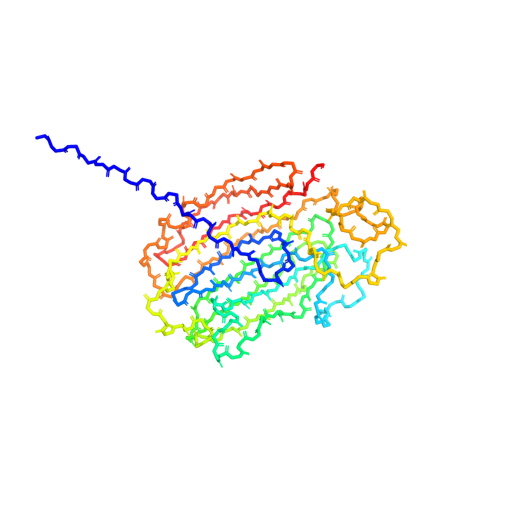305 1.00 86.56 87 VAL A O 1
ATOM 653 N N . ASP A 1 88 ? 10.037 -4.975 -10.446 1.00 87.38 88 ASP A N 1
ATOM 654 C CA . ASP A 1 88 ? 10.088 -5.034 -11.900 1.00 87.38 88 ASP A CA 1
ATOM 655 C C . ASP A 1 88 ? 8.716 -4.778 -12.534 1.00 87.38 88 ASP A C 1
ATOM 657 O O . ASP A 1 88 ? 7.670 -4.863 -11.890 1.00 87.38 88 ASP A O 1
ATOM 661 N N . GLU A 1 89 ? 8.738 -4.417 -13.814 1.00 84.94 89 GLU A N 1
ATOM 662 C CA . GLU A 1 89 ? 7.534 -4.154 -14.595 1.00 84.94 89 GLU A CA 1
ATOM 663 C C . GLU A 1 89 ? 6.608 -5.377 -14.634 1.00 84.94 89 GLU A C 1
ATOM 665 O O . GLU A 1 89 ? 7.040 -6.498 -14.901 1.00 84.94 89 GLU A O 1
ATOM 670 N N . GLY A 1 90 ? 5.318 -5.151 -14.373 1.00 85.62 90 GLY A N 1
ATOM 671 C CA . GLY A 1 90 ? 4.306 -6.209 -14.360 1.00 85.62 90 GLY A CA 1
ATOM 672 C C . GLY A 1 90 ? 4.351 -7.132 -13.137 1.00 85.62 90 GLY A C 1
ATOM 673 O O . GLY A 1 90 ? 3.572 -8.084 -13.087 1.00 85.62 90 GLY A O 1
ATOM 674 N N . ALA A 1 91 ? 5.217 -6.869 -12.151 1.00 88.94 91 ALA A N 1
ATOM 675 C CA . ALA A 1 91 ? 5.232 -7.621 -10.903 1.00 88.94 91 ALA A CA 1
ATOM 676 C C . ALA A 1 91 ? 3.901 -7.475 -10.145 1.00 88.94 91 ALA A C 1
ATOM 678 O O . ALA A 1 91 ? 3.346 -6.382 -10.007 1.00 88.94 91 ALA A O 1
ATOM 679 N N . GLU A 1 92 ? 3.414 -8.591 -9.609 1.00 91.25 92 GLU A N 1
ATOM 680 C CA . GLU A 1 92 ? 2.268 -8.627 -8.708 1.00 91.25 92 GLU A CA 1
ATOM 681 C C . GLU A 1 92 ? 2.748 -8.458 -7.272 1.00 91.25 92 GLU A C 1
ATOM 683 O O . GLU A 1 92 ? 3.660 -9.154 -6.812 1.00 91.25 92 GLU A O 1
ATOM 688 N N . ILE A 1 93 ? 2.113 -7.546 -6.543 1.00 91.62 93 ILE A N 1
ATOM 689 C CA . ILE A 1 93 ? 2.483 -7.230 -5.164 1.00 91.62 93 ILE A CA 1
ATOM 690 C C . ILE A 1 93 ? 1.265 -7.443 -4.282 1.00 91.62 93 ILE A C 1
ATOM 692 O O . ILE A 1 93 ?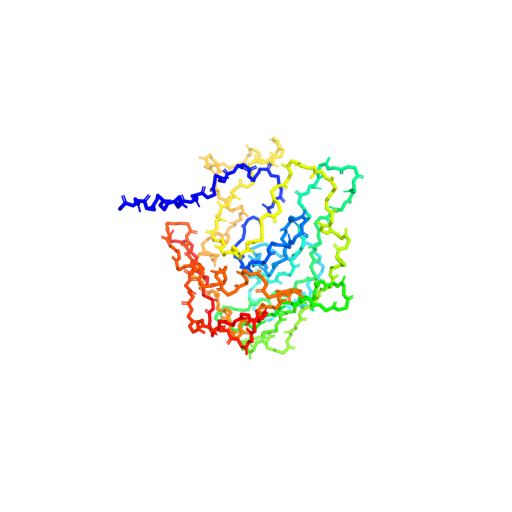 0.241 -6.804 -4.488 1.00 91.62 93 ILE A O 1
ATOM 696 N N . THR A 1 94 ? 1.360 -8.274 -3.251 1.00 93.25 94 THR A N 1
ATOM 697 C CA . THR A 1 94 ? 0.332 -8.261 -2.203 1.00 93.25 94 THR A CA 1
ATOM 698 C C . THR A 1 94 ? 0.650 -7.225 -1.148 1.00 93.25 94 THR A C 1
ATOM 700 O O . THR A 1 94 ? 1.815 -7.018 -0.808 1.00 93.25 94 THR A O 1
ATOM 703 N N . SER A 1 95 ? -0.385 -6.547 -0.654 1.00 90.75 95 SER A N 1
ATOM 704 C CA . SER A 1 95 ? -0.267 -5.512 0.365 1.00 90.75 95 SER A CA 1
ATOM 705 C C . SER A 1 95 ? -1.257 -5.751 1.498 1.00 90.75 95 SER A C 1
ATOM 707 O O . SER A 1 95 ? -2.415 -6.110 1.287 1.00 90.75 95 SER A O 1
ATOM 709 N N . TYR A 1 96 ? -0.768 -5.551 2.713 1.00 90.31 96 TYR A N 1
ATOM 710 C CA . TYR A 1 96 ? -1.484 -5.773 3.951 1.00 90.31 96 TYR A CA 1
ATOM 711 C C . TYR A 1 96 ? -1.295 -4.567 4.864 1.00 90.31 96 TYR A C 1
ATOM 713 O O . TYR A 1 96 ? -0.162 -4.169 5.145 1.00 90.31 96 TYR A O 1
ATOM 721 N N . VAL A 1 97 ? -2.396 -4.015 5.361 1.00 89.69 97 VAL A N 1
ATOM 722 C CA . VAL A 1 97 ? -2.401 -2.989 6.404 1.00 89.69 97 VAL A CA 1
ATOM 723 C C . VAL A 1 97 ? -3.401 -3.402 7.470 1.00 89.69 97 VAL A C 1
ATOM 725 O O . VAL A 1 97 ? -4.585 -3.567 7.186 1.00 89.69 97 VAL A O 1
ATOM 728 N N . ALA A 1 98 ? -2.957 -3.546 8.712 1.00 90.56 98 ALA A N 1
ATOM 729 C CA . ALA A 1 98 ? -3.839 -3.929 9.801 1.00 90.56 98 ALA A CA 1
ATOM 730 C C . ALA A 1 98 ? -3.526 -3.230 11.108 1.00 90.56 98 ALA A C 1
ATOM 732 O O . ALA A 1 98 ? -2.385 -2.899 11.415 1.00 90.56 98 ALA A O 1
ATOM 733 N N . TRP A 1 99 ? -4.568 -3.063 11.908 1.00 88.50 99 TRP A N 1
ATOM 734 C CA . TRP A 1 99 ? -4.430 -2.722 13.307 1.00 88.50 99 TRP A CA 1
ATOM 735 C C . TRP A 1 99 ? -4.185 -3.969 14.158 1.00 88.50 99 TRP A C 1
ATOM 737 O O . TRP A 1 99 ? -5.057 -4.834 14.271 1.00 88.50 99 TRP A O 1
ATOM 747 N N . GLU A 1 100 ? -3.033 -4.026 14.818 1.00 91.38 100 GLU A N 1
ATOM 748 C CA . GLU A 1 100 ? -2.641 -5.114 15.710 1.00 91.38 100 GLU A CA 1
ATOM 749 C C . GLU A 1 100 ? -1.883 -4.567 16.920 1.00 91.38 100 GLU A C 1
ATOM 751 O O . GLU A 1 100 ? -1.007 -3.722 16.774 1.00 91.38 100 GLU A O 1
ATOM 756 N N . ASN A 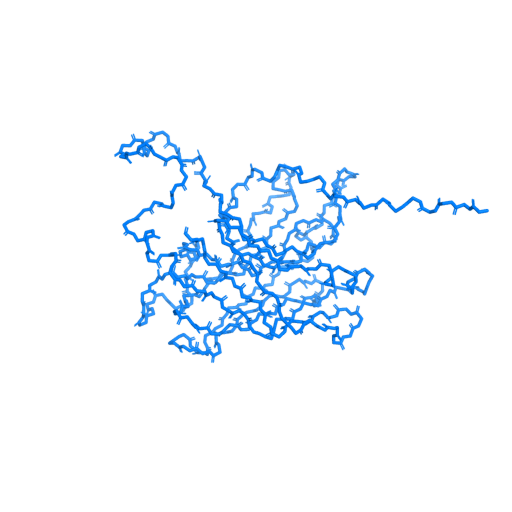1 101 ? -2.184 -5.070 18.123 1.00 92.06 101 ASN A N 1
ATOM 757 C CA . ASN A 1 101 ? -1.425 -4.764 19.347 1.00 92.06 101 ASN A CA 1
ATOM 758 C C . ASN A 1 101 ? -1.155 -3.257 19.570 1.00 92.06 101 ASN A C 1
ATOM 760 O O . ASN A 1 101 ? -0.037 -2.869 19.893 1.00 92.06 101 ASN A O 1
ATOM 764 N N . GLU A 1 102 ? -2.180 -2.416 19.378 1.00 89.00 102 GLU A N 1
ATOM 765 C CA . GLU A 1 102 ? -2.089 -0.947 19.503 1.00 89.00 102 GLU A CA 1
ATOM 766 C C . GLU A 1 102 ? -1.117 -0.279 18.510 1.00 89.00 102 GLU A C 1
ATOM 768 O O . GLU A 1 102 ? -0.554 0.790 18.766 1.00 89.00 102 GLU A O 1
ATOM 773 N N . ALA A 1 103 ? -0.928 -0.894 17.346 1.00 90.44 103 ALA A N 1
ATOM 774 C CA . ALA A 1 103 ? -0.125 -0.359 16.263 1.00 90.44 103 ALA A CA 1
ATOM 775 C C . ALA A 1 103 ? -0.751 -0.655 14.897 1.00 90.44 103 ALA A C 1
ATOM 777 O O . ALA A 1 103 ? -1.537 -1.585 14.724 1.00 90.44 103 ALA A O 1
ATOM 778 N N . TRP A 1 104 ? -0.361 0.140 13.907 1.00 89.81 104 TRP A N 1
ATOM 779 C CA . TRP A 1 104 ? -0.598 -0.148 12.502 1.00 89.81 104 TRP A CA 1
ATOM 780 C C . TRP A 1 104 ? 0.572 -0.950 11.948 1.00 89.81 104 TRP A C 1
ATOM 782 O O . TRP A 1 104 ? 1.709 -0.478 11.929 1.00 89.81 104 TRP A O 1
ATOM 792 N N . VAL A 1 105 ? 0.289 -2.165 11.502 1.00 92.81 105 VAL A N 1
ATOM 793 C CA . VAL A 1 105 ? 1.228 -3.070 10.847 1.00 92.81 105 VAL A CA 1
ATOM 794 C C . VAL A 1 105 ? 0.983 -2.997 9.349 1.00 92.81 105 VAL A C 1
ATOM 796 O O . VAL A 1 105 ? -0.135 -3.196 8.882 1.00 92.81 105 VAL A O 1
ATOM 799 N N . GLN A 1 106 ? 2.036 -2.702 8.598 1.00 92.69 106 GLN A N 1
ATOM 800 C CA . GLN A 1 106 ? 2.034 -2.671 7.144 1.00 92.69 106 GLN A CA 1
ATOM 801 C C . GLN A 1 106 ? 3.013 -3.720 6.627 1.00 92.69 106 GLN A C 1
ATOM 803 O O . GLN A 1 106 ? 4.122 -3.848 7.151 1.00 92.69 106 GLN A O 1
ATOM 808 N N . ALA A 1 107 ? 2.633 -4.439 5.580 1.00 93.12 107 ALA A N 1
ATOM 809 C CA . ALA A 1 107 ? 3.514 -5.349 4.870 1.00 93.12 107 ALA A CA 1
ATOM 810 C C . ALA A 1 107 ? 3.181 -5.367 3.380 1.00 93.12 107 ALA A C 1
ATOM 812 O O . ALA A 1 107 ? 2.032 -5.181 2.9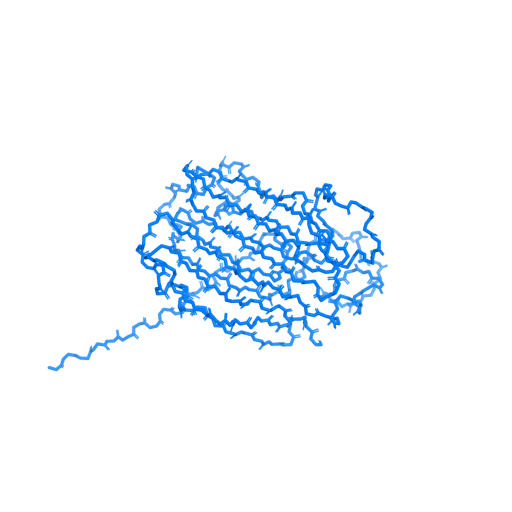78 1.00 93.12 107 ALA A O 1
ATOM 813 N N . ALA A 1 108 ? 4.192 -5.617 2.559 1.00 92.56 108 ALA A N 1
ATOM 814 C CA . ALA A 1 108 ? 3.994 -5.884 1.148 1.00 92.56 108 ALA A CA 1
ATOM 815 C C . ALA A 1 108 ? 5.005 -6.914 0.644 1.00 92.56 108 ALA A C 1
ATOM 817 O O . ALA A 1 108 ? 6.182 -6.871 1.013 1.00 92.56 108 ALA A O 1
ATOM 818 N N . TYR A 1 109 ? 4.528 -7.838 -0.188 1.00 94.38 109 TYR A N 1
ATOM 819 C CA . TYR A 1 109 ? 5.282 -8.984 -0.693 1.00 94.38 109 TYR A CA 1
ATOM 820 C C . TYR A 1 109 ? 5.201 -9.027 -2.211 1.00 94.38 109 TYR A C 1
ATOM 822 O O . TYR A 1 109 ? 4.114 -8.937 -2.780 1.00 94.38 109 TYR A O 1
ATOM 830 N N . VAL A 1 110 ? 6.344 -9.216 -2.861 1.00 93.25 110 VAL A N 1
ATOM 831 C CA . VAL A 1 110 ? 6.409 -9.404 -4.310 1.00 93.25 110 VAL A CA 1
ATOM 832 C C . VAL A 1 110 ? 6.107 -10.870 -4.627 1.00 93.25 110 VAL A C 1
ATOM 834 O O . VAL A 1 110 ? 6.848 -11.767 -4.211 1.00 93.25 110 VAL A O 1
ATOM 837 N N . LEU A 1 111 ? 5.002 -11.115 -5.329 1.00 94.62 111 LEU A N 1
ATOM 838 C CA . LEU A 1 111 ? 4.492 -12.450 -5.652 1.00 94.62 111 LEU A CA 1
ATOM 839 C C . LEU A 1 111 ? 5.001 -12.980 -6.993 1.00 94.62 111 LEU A C 1
ATOM 841 O O . LEU A 1 111 ? 5.125 -14.194 -7.157 1.00 94.62 111 LEU A O 1
ATOM 845 N N . SER A 1 112 ? 5.287 -12.087 -7.938 1.00 94.38 112 SER A N 1
ATOM 846 C CA . SER A 1 112 ? 5.773 -12.433 -9.273 1.00 94.38 112 SER A CA 1
ATOM 847 C C . SER A 1 112 ? 6.872 -11.473 -9.733 1.00 94.38 112 SER A C 1
ATOM 849 O O . SER A 1 112 ? 7.109 -10.437 -9.115 1.00 94.38 112 SER A O 1
ATOM 851 N N . GLY A 1 113 ? 7.577 -11.841 -10.805 1.00 90.88 113 GLY A N 1
ATOM 852 C CA . GLY A 1 113 ? 8.672 -11.040 -11.349 1.00 90.88 113 GLY A CA 1
ATOM 853 C C . GLY A 1 113 ? 10.047 -11.360 -10.756 1.00 90.88 113 GLY A C 1
ATOM 854 O O . GLY A 1 113 ? 10.242 -12.312 -9.992 1.00 90.88 113 GLY A O 1
ATOM 855 N N . ALA A 1 114 ? 11.041 -10.574 -11.132 1.00 91.31 114 ALA A N 1
ATOM 856 C CA . ALA A 1 114 ? 12.432 -10.744 -10.734 1.00 91.31 114 ALA A CA 1
ATOM 857 C C . ALA A 1 114 ? 12.700 -10.411 -9.252 1.00 91.31 114 ALA A C 1
ATOM 859 O O . ALA A 1 114 ? 13.700 -10.878 -8.700 1.00 91.31 114 ALA A O 1
ATOM 860 N N . ALA A 1 115 ? 11.821 -9.653 -8.589 1.00 91.81 115 ALA A N 1
ATOM 861 C CA . ALA A 1 115 ? 11.875 -9.419 -7.141 1.00 91.81 115 ALA A CA 1
ATOM 862 C C . ALA A 1 115 ? 11.052 -10.421 -6.299 1.00 91.81 115 ALA A C 1
ATOM 864 O O . ALA A 1 115 ? 10.933 -10.231 -5.088 1.00 91.81 115 ALA A O 1
ATOM 865 N N . THR A 1 116 ? 10.512 -11.494 -6.895 1.00 95.31 116 THR A N 1
ATOM 866 C CA . THR A 1 116 ? 9.678 -12.496 -6.196 1.00 95.31 116 THR A CA 1
ATOM 867 C C . THR A 1 116 ? 10.294 -12.979 -4.879 1.00 95.31 116 THR A C 1
ATOM 869 O O . THR A 1 116 ? 11.479 -13.309 -4.799 1.00 95.31 116 THR A O 1
ATOM 872 N N . GLY A 1 117 ? 9.462 -13.067 -3.838 1.00 94.25 117 GLY A N 1
ATOM 873 C CA . GLY A 1 117 ? 9.847 -13.537 -2.503 1.00 94.25 117 GLY A CA 1
ATOM 874 C C . GLY A 1 117 ? 10.459 -12.455 -1.612 1.00 94.25 117 GLY A C 1
ATOM 875 O O . GLY A 1 117 ? 10.658 -12.679 -0.415 1.00 94.25 117 GLY A O 1
ATOM 876 N N . GLN A 1 118 ? 10.727 -11.269 -2.157 1.00 94.56 118 GLN A N 1
ATOM 877 C CA . GLN A 1 118 ? 11.128 -10.111 -1.370 1.00 94.56 118 GLN A CA 1
ATOM 878 C C . GLN A 1 118 ? 9.912 -9.448 -0.724 1.00 94.56 118 GLN A C 1
ATOM 880 O O . GLN A 1 118 ? 8.802 -9.473 -1.259 1.00 94.56 118 GLN A O 1
ATOM 885 N N . HIS A 1 119 ? 10.123 -8.860 0.450 1.00 94.00 119 HIS A N 1
ATOM 886 C CA . HIS A 1 119 ? 9.063 -8.209 1.203 1.00 94.00 119 HIS A CA 1
ATOM 887 C C . HIS A 1 119 ? 9.608 -7.111 2.104 1.00 94.00 119 HIS A C 1
ATOM 889 O O . HIS A 1 119 ? 10.752 -7.157 2.559 1.00 94.00 119 HIS A O 1
ATOM 895 N N . VAL A 1 120 ? 8.750 -6.149 2.401 1.00 92.81 120 VAL A N 1
ATOM 896 C CA . VAL A 1 120 ? 9.022 -5.052 3.319 1.00 92.81 120 VAL A CA 1
ATOM 897 C C . VAL A 1 120 ? 7.884 -4.983 4.315 1.00 92.81 120 VAL A C 1
ATOM 899 O O . VAL A 1 120 ? 6.739 -5.307 4.000 1.00 92.81 120 VAL A O 1
ATOM 902 N N . TRP A 1 121 ? 8.215 -4.585 5.533 1.00 94.00 121 TRP A N 1
ATOM 903 C CA . TRP A 1 121 ? 7.260 -4.438 6.613 1.00 94.00 121 TRP A CA 1
ATOM 904 C C . TRP A 1 121 ? 7.582 -3.181 7.412 1.00 94.00 121 TRP A C 1
ATOM 906 O O . TRP A 1 121 ? 8.722 -2.705 7.427 1.00 94.00 121 TRP A O 1
ATOM 916 N N . MET A 1 122 ? 6.564 -2.628 8.054 1.00 92.75 122 MET A N 1
ATOM 917 C CA . MET A 1 122 ? 6.686 -1.477 8.933 1.00 92.75 122 MET A CA 1
ATOM 918 C C . MET A 1 122 ? 5.618 -1.553 10.019 1.00 92.75 122 MET A C 1
ATOM 920 O O . MET A 1 122 ? 4.501 -2.004 9.774 1.00 92.75 122 MET A O 1
ATOM 924 N N . THR A 1 123 ? 5.951 -1.091 11.219 1.00 93.75 123 THR A N 1
ATOM 925 C CA . THR A 1 123 ? 4.995 -0.952 12.317 1.00 93.75 123 THR A CA 1
ATOM 926 C C . THR A 1 123 ? 5.028 0.478 12.820 1.00 93.75 123 THR A C 1
ATOM 928 O O . THR A 1 123 ? 6.094 0.990 13.160 1.00 93.75 123 THR A O 1
ATOM 931 N N . THR A 1 124 ? 3.859 1.102 12.905 1.00 90.12 124 THR A N 1
ATOM 932 C CA . THR A 1 124 ? 3.701 2.468 13.399 1.00 90.12 124 THR A CA 1
ATOM 933 C C . THR A 1 124 ? 2.796 2.451 14.630 1.00 90.12 124 THR A C 1
ATOM 935 O O . THR A 1 124 ? 1.647 2.016 14.529 1.00 90.12 124 THR A O 1
ATOM 938 N N . PRO A 1 125 ? 3.274 2.892 15.806 1.00 89.12 125 PRO A N 1
ATOM 939 C CA . PRO A 1 125 ? 2.474 2.855 17.027 1.00 89.12 125 PRO A CA 1
ATOM 940 C C . PRO A 1 125 ? 1.258 3.782 16.925 1.00 89.12 125 PRO A C 1
ATOM 942 O O . PRO A 1 125 ? 1.339 4.847 16.317 1.00 89.12 125 PRO A O 1
ATOM 945 N N . ALA A 1 126 ? 0.152 3.422 17.581 1.00 83.88 126 ALA A N 1
ATOM 946 C CA . ALA A 1 126 ? -1.065 4.238 17.644 1.00 83.88 126 ALA A CA 1
ATOM 947 C C . ALA A 1 126 ? -0.805 5.699 18.025 1.00 83.88 126 ALA A C 1
ATOM 949 O O . ALA A 1 126 ? -1.387 6.613 17.447 1.00 83.88 126 ALA A O 1
ATOM 950 N N . SER A 1 127 ? 0.097 5.904 18.991 1.00 83.44 127 SER A N 1
ATOM 951 C CA . SER A 1 127 ? 0.474 7.216 19.518 1.00 83.44 127 SER A CA 1
ATOM 952 C C . SER A 1 127 ? 1.019 8.171 18.461 1.00 83.44 127 SER A C 1
ATOM 954 O O . SER A 1 127 ? 0.960 9.378 18.663 1.00 83.44 127 SER A O 1
ATOM 956 N N . TYR A 1 128 ? 1.493 7.646 17.330 1.00 79.56 128 TYR A N 1
ATOM 957 C CA . TYR A 1 128 ? 1.960 8.433 16.195 1.00 79.56 128 TYR A CA 1
ATOM 958 C C . TYR A 1 128 ? 0.835 9.233 15.519 1.00 79.56 128 TYR A C 1
ATOM 960 O O . TYR A 1 128 ? 1.079 10.316 14.996 1.00 79.56 128 TYR A O 1
ATOM 968 N N . PHE A 1 129 ? -0.397 8.717 15.554 1.00 78.19 129 PHE A N 1
ATOM 969 C CA . PHE A 1 129 ? -1.569 9.338 14.927 1.00 78.19 129 PHE A CA 1
ATOM 970 C C . PHE A 1 129 ? -2.434 10.117 15.917 1.00 78.19 129 PHE A C 1
ATOM 972 O O . PHE A 1 129 ? -3.396 10.757 15.517 1.00 78.19 129 PHE A O 1
ATOM 979 N N . LEU A 1 130 ? -2.125 10.070 17.216 1.00 72.31 130 LEU A N 1
ATOM 980 C CA . LEU A 1 130 ? -2.918 10.774 18.215 1.00 72.31 130 LEU A CA 1
ATOM 981 C C . LEU A 1 130 ? -2.658 12.278 18.123 1.00 72.31 130 LEU A C 1
ATOM 983 O O . LEU A 1 130 ? -1.581 12.759 18.476 1.00 72.31 130 LEU A O 1
ATOM 987 N N . ASN A 1 131 ? -3.681 13.020 17.713 1.00 63.72 131 ASN A N 1
ATOM 988 C CA . ASN A 1 131 ? -3.712 14.466 17.827 1.00 63.72 131 ASN A CA 1
ATOM 989 C C . ASN A 1 131 ? -4.706 14.904 18.913 1.00 63.72 131 ASN A C 1
ATOM 991 O O . ASN A 1 131 ? -5.763 14.304 19.100 1.00 63.72 131 ASN A O 1
ATOM 995 N N . THR A 1 132 ? -4.345 15.944 19.661 1.00 55.28 132 THR A N 1
ATOM 996 C CA . THR A 1 132 ? -5.138 16.500 20.764 1.00 55.28 132 THR A CA 1
ATOM 997 C C . THR A 1 132 ? -5.881 17.785 20.397 1.00 55.28 132 THR A C 1
ATOM 999 O O . THR A 1 132 ? -6.623 18.299 21.236 1.00 55.28 132 THR A O 1
ATOM 1002 N N . SER A 1 133 ? -5.692 18.354 19.201 1.00 58.19 133 SER A N 1
ATOM 1003 C CA . SER A 1 133 ? -6.407 19.573 18.799 1.00 58.19 133 SER A CA 1
ATOM 1004 C C . SER A 1 133 ? -7.847 19.290 18.378 1.00 58.19 133 SER A C 1
ATOM 1006 O O . SER A 1 133 ? -8.144 18.415 17.574 1.00 58.19 133 SER A O 1
ATOM 1008 N N . SER A 1 134 ? -8.764 20.103 18.900 1.00 48.75 134 SER A N 1
ATOM 1009 C CA . SER A 1 134 ? -10.210 20.013 18.669 1.00 48.75 134 SER A CA 1
ATOM 1010 C C . SER A 1 134 ? -10.678 20.522 17.297 1.00 48.75 134 SER A C 1
ATOM 1012 O O . SER A 1 134 ? -11.882 20.566 17.060 1.00 48.75 134 SER A O 1
ATOM 1014 N N . GLY A 1 135 ? -9.763 20.985 16.439 1.00 50.84 135 GLY A N 1
ATOM 1015 C CA . GLY A 1 135 ? -10.064 21.563 15.121 1.00 50.84 135 GLY A CA 1
ATOM 1016 C C . GLY A 1 135 ? -9.669 20.680 13.939 1.00 50.84 135 GLY A C 1
ATOM 1017 O O . GLY A 1 135 ? -9.858 21.088 12.799 1.00 50.84 135 GLY A O 1
ATOM 1018 N N . ASP A 1 136 ? -9.117 19.504 14.216 1.00 51.84 136 ASP A N 1
ATOM 1019 C CA . ASP A 1 136 ? -8.550 18.624 13.209 1.00 51.84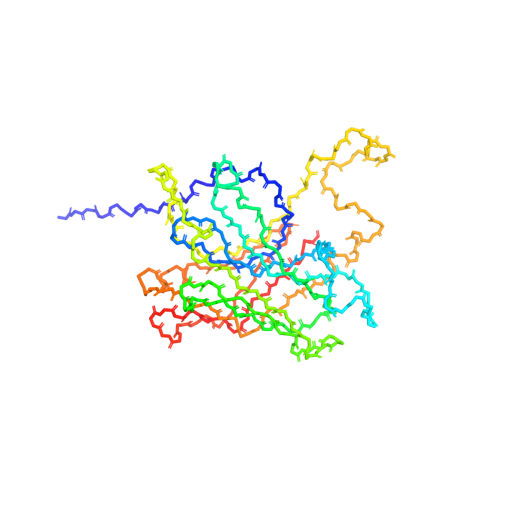 136 ASP A CA 1
ATOM 1020 C C . ASP A 1 136 ? -9.540 17.516 12.859 1.00 51.84 136 ASP A C 1
ATOM 1022 O O . ASP A 1 136 ? -10.095 16.843 13.734 1.00 51.84 136 ASP A O 1
ATOM 1026 N N . ASP A 1 137 ? -9.820 17.396 11.565 1.00 52.19 137 ASP A N 1
ATOM 1027 C CA . ASP A 1 137 ? -10.841 16.512 11.031 1.00 52.19 137 ASP A CA 1
ATOM 1028 C C . ASP A 1 137 ? -10.377 15.056 11.177 1.00 52.19 137 ASP A C 1
ATOM 1030 O O . ASP A 1 137 ? -9.609 14.530 10.376 1.00 52.19 137 ASP A O 1
ATOM 1034 N N . ASN A 1 138 ? -10.832 14.396 12.244 1.00 53.16 138 ASN A N 1
ATOM 1035 C CA . ASN A 1 138 ? -10.572 12.983 12.549 1.00 53.16 138 ASN A CA 1
ATOM 1036 C C . ASN A 1 138 ? -11.353 12.029 11.626 1.00 53.16 138 ASN A C 1
ATOM 1038 O O . ASN A 1 138 ? -11.744 10.931 12.037 1.00 53.16 138 ASN A O 1
ATOM 1042 N N . THR A 1 139 ? -11.650 12.468 10.405 1.00 54.53 139 THR A N 1
ATOM 1043 C CA . THR A 1 139 ? -12.421 11.690 9.448 1.00 54.53 139 THR A CA 1
ATOM 1044 C C . THR A 1 139 ? -11.590 10.498 8.997 1.00 54.53 139 THR A C 1
ATOM 1046 O O . THR A 1 139 ? -10.556 10.626 8.345 1.00 54.53 139 THR A O 1
ATOM 1049 N N . VAL A 1 140 ? -12.069 9.313 9.366 1.00 56.12 140 VAL A N 1
ATOM 1050 C CA . VAL A 1 140 ? -11.518 8.047 8.898 1.00 56.12 140 VAL A CA 1
ATOM 1051 C C . VAL A 1 140 ? -11.838 7.921 7.413 1.00 56.12 140 VAL A C 1
ATOM 1053 O O . VAL A 1 140 ? -13.006 7.959 7.028 1.00 56.12 140 VAL A O 1
ATOM 1056 N N . ALA A 1 141 ? -10.805 7.768 6.592 1.00 58.12 141 ALA A N 1
ATOM 1057 C CA . ALA A 1 141 ? -10.904 7.690 5.141 1.00 58.12 141 ALA A CA 1
ATOM 1058 C C . ALA A 1 141 ? -10.094 6.506 4.595 1.00 58.12 141 ALA A C 1
ATOM 1060 O O . ALA A 1 141 ? -9.059 6.147 5.150 1.00 58.12 141 ALA A O 1
ATOM 1061 N N . VAL A 1 142 ? -10.571 5.886 3.518 1.00 56.91 142 VAL A N 1
ATOM 1062 C CA . VAL A 1 142 ? -9.733 5.087 2.627 1.00 56.91 142 VAL A CA 1
ATOM 1063 C C . VAL A 1 142 ? -9.570 5.943 1.394 1.00 56.91 142 VAL A C 1
ATOM 1065 O O . VAL A 1 142 ? -10.565 6.237 0.734 1.00 56.91 142 VAL A O 1
ATOM 1068 N N . VAL A 1 143 ? -8.351 6.395 1.128 1.00 59.69 143 VAL A N 1
ATOM 1069 C CA . VAL A 1 143 ? -8.088 7.236 -0.037 1.00 59.69 143 VAL A CA 1
ATOM 1070 C C . VAL A 1 143 ? -7.112 6.502 -0.925 1.00 59.69 143 VAL A C 1
ATOM 1072 O O . VAL A 1 143 ? -6.007 6.158 -0.505 1.00 59.69 143 VAL A O 1
ATOM 1075 N N . CYS A 1 144 ? -7.576 6.242 -2.138 1.00 60.12 144 CYS A N 1
ATOM 1076 C CA . CYS A 1 144 ? -6.746 5.849 -3.250 1.00 60.12 144 CYS A CA 1
ATOM 1077 C C . CYS A 1 144 ? -6.511 7.110 -4.081 1.00 60.12 144 CYS A C 1
ATOM 1079 O O . CYS A 1 144 ? -7.468 7.633 -4.634 1.00 60.12 144 CYS A O 1
ATOM 1081 N N . VAL A 1 145 ? -5.286 7.631 -4.112 1.00 56.84 145 VAL A N 1
ATOM 1082 C CA . VAL A 1 145 ? -4.933 8.840 -4.873 1.00 56.84 145 VAL A CA 1
ATOM 1083 C C . VAL A 1 145 ? -3.869 8.468 -5.881 1.00 56.84 145 VAL A C 1
ATOM 1085 O O . VAL A 1 145 ? -2.864 7.887 -5.488 1.00 56.84 145 VAL A O 1
ATOM 1088 N N . ALA A 1 146 ? -4.060 8.819 -7.150 1.00 49.03 146 ALA A N 1
ATOM 1089 C CA . ALA A 1 146 ? -3.025 8.800 -8.181 1.00 49.03 146 ALA A CA 1
ATOM 1090 C C . ALA A 1 146 ? -2.787 10.237 -8.658 1.00 49.03 146 ALA A C 1
ATOM 1092 O O . ALA A 1 146 ? -3.113 10.577 -9.781 1.00 49.03 146 ALA A O 1
ATOM 1093 N N . GLU A 1 147 ? -2.282 11.104 -7.778 1.00 45.16 147 GLU A N 1
ATOM 1094 C CA . GLU A 1 147 ? -2.041 12.512 -8.112 1.00 45.16 147 GLU A CA 1
ATOM 1095 C C . GLU A 1 147 ? -0.540 12.758 -8.261 1.00 45.16 147 GLU A C 1
ATOM 1097 O O . GLU A 1 147 ? 0.264 12.364 -7.405 1.00 45.16 147 GLU A O 1
ATOM 1102 N N . GLN A 1 148 ? -0.157 13.418 -9.354 1.00 42.81 148 GLN A N 1
ATOM 1103 C CA . GLN A 1 148 ? 1.215 13.807 -9.637 1.00 42.81 148 GLN A CA 1
ATOM 1104 C C . GLN A 1 148 ? 1.438 15.252 -9.187 1.00 42.81 148 GLN A C 1
ATOM 1106 O O . GLN A 1 148 ? 1.183 16.195 -9.926 1.00 42.81 148 GLN A O 1
ATOM 1111 N N . VAL A 1 149 ? 2.010 15.468 -8.002 1.00 39.81 149 VAL A N 1
ATOM 1112 C CA . VAL A 1 149 ? 2.370 16.837 -7.594 1.00 39.81 149 VAL A CA 1
ATOM 1113 C C . VAL A 1 149 ? 3.856 17.075 -7.792 1.00 39.81 149 VAL A C 1
ATOM 1115 O O . VAL A 1 149 ? 4.721 16.492 -7.133 1.00 39.81 149 VAL A O 1
ATOM 1118 N N . ALA A 1 150 ? 4.149 17.999 -8.700 1.00 38.25 150 ALA A N 1
ATOM 1119 C CA . ALA A 1 150 ? 5.468 18.576 -8.855 1.00 38.25 150 ALA A CA 1
ATOM 1120 C C . ALA A 1 150 ? 5.850 19.340 -7.575 1.00 38.25 150 ALA A C 1
ATOM 1122 O O . ALA A 1 150 ? 5.249 20.364 -7.239 1.00 38.25 150 ALA A O 1
ATOM 1123 N N . LEU A 1 151 ? 6.869 18.856 -6.856 1.00 37.03 151 LEU A N 1
ATOM 1124 C CA . LEU A 1 151 ? 7.484 19.594 -5.752 1.00 37.03 151 LEU A CA 1
ATOM 1125 C C . LEU A 1 151 ? 8.067 20.910 -6.293 1.00 37.03 151 LEU A C 1
ATOM 1127 O O . LEU A 1 151 ? 9.173 20.957 -6.825 1.00 37.03 151 LEU A O 1
ATOM 1131 N N . THR A 1 152 ? 7.323 22.000 -6.127 1.00 35.97 152 THR A N 1
ATOM 1132 C CA . THR A 1 152 ? 7.674 23.343 -6.615 1.00 35.97 152 THR A CA 1
ATOM 1133 C C . THR A 1 152 ? 8.705 24.059 -5.738 1.00 35.97 152 THR A C 1
ATOM 1135 O O . THR A 1 152 ? 9.032 25.218 -5.978 1.00 35.97 152 THR A O 1
ATOM 1138 N N . THR A 1 153 ? 9.271 23.387 -4.735 1.00 39.47 153 THR A N 1
ATOM 1139 C CA . THR A 1 153 ? 10.307 23.947 -3.859 1.00 39.47 153 THR A CA 1
ATOM 1140 C C . THR A 1 153 ? 11.648 23.250 -4.064 1.00 39.47 153 THR A C 1
ATOM 1142 O O . THR A 1 153 ? 12.212 22.680 -3.131 1.00 39.47 153 THR A O 1
ATOM 1145 N N . CYS A 1 154 ? 12.186 23.309 -5.283 1.00 43.78 154 CYS A N 1
ATOM 1146 C CA . CYS A 1 154 ? 13.638 23.280 -5.437 1.00 43.78 154 CYS A CA 1
ATOM 1147 C C . CYS A 1 154 ? 14.178 24.689 -5.128 1.00 43.78 154 CYS A C 1
ATOM 1149 O O . CYS A 1 154 ? 13.658 25.661 -5.679 1.00 43.78 154 CYS A O 1
ATOM 1151 N N . PRO A 1 155 ? 15.200 24.837 -4.264 1.00 42.91 155 PRO A N 1
ATOM 1152 C CA . PRO A 1 155 ? 15.903 26.104 -4.092 1.00 42.91 155 PRO A CA 1
ATOM 1153 C C . PRO A 1 155 ? 16.379 26.650 -5.447 1.00 42.91 155 PRO A C 1
ATOM 1155 O O . PRO A 1 155 ? 16.722 25.878 -6.343 1.00 42.91 155 PRO A O 1
ATOM 1158 N N . GLU A 1 156 ? 16.433 27.978 -5.585 1.00 48.78 156 GLU A N 1
ATOM 1159 C CA . GLU A 1 156 ? 16.705 28.729 -6.830 1.00 48.78 156 GLU A CA 1
ATOM 1160 C C . GLU A 1 156 ? 17.972 28.318 -7.610 1.00 48.78 156 GLU A C 1
ATOM 1162 O O . GLU A 1 156 ? 18.182 28.763 -8.736 1.00 48.78 156 GLU A O 1
ATOM 1167 N N . THR A 1 157 ? 18.819 27.451 -7.063 1.00 47.94 157 THR A N 1
ATOM 1168 C CA . THR A 1 157 ? 20.010 26.916 -7.728 1.00 47.94 157 THR A CA 1
ATOM 1169 C C . THR A 1 157 ? 19.724 25.790 -8.725 1.00 47.94 157 THR A C 1
ATOM 1171 O O . THR A 1 157 ? 20.610 25.454 -9.504 1.00 47.94 157 THR A O 1
ATOM 1174 N N . CYS A 1 158 ? 18.511 25.229 -8.770 1.00 47.84 158 CYS A N 1
ATOM 1175 C CA . CYS A 1 158 ? 18.110 24.257 -9.803 1.00 47.84 158 CYS A CA 1
ATOM 1176 C C . CYS A 1 158 ? 17.686 24.912 -11.136 1.00 47.84 158 CYS A C 1
ATOM 1178 O O . CYS A 1 158 ? 17.271 24.229 -12.065 1.00 47.84 158 CYS A O 1
ATOM 1180 N N . ARG A 1 159 ? 17.787 26.241 -11.251 1.00 40.00 159 ARG A N 1
ATOM 1181 C CA . ARG A 1 159 ? 17.154 27.062 -12.297 1.00 40.00 159 ARG A CA 1
ATOM 1182 C C . ARG A 1 159 ? 17.901 27.124 -13.638 1.00 40.00 159 ARG A C 1
ATOM 1184 O O . ARG A 1 159 ? 17.784 28.112 -14.353 1.00 40.00 159 ARG A O 1
ATOM 1191 N N . ALA A 1 160 ? 18.687 26.111 -13.990 1.00 36.88 160 ALA A N 1
ATOM 1192 C CA . ALA A 1 160 ? 19.504 26.154 -15.203 1.00 36.88 160 ALA A CA 1
ATOM 1193 C C . ALA A 1 160 ? 19.366 24.900 -16.074 1.00 36.88 160 ALA A C 1
ATOM 1195 O O . ALA A 1 160 ? 20.370 24.280 -16.403 1.00 36.88 160 ALA A O 1
ATOM 1196 N N . ALA A 1 161 ? 18.134 24.544 -16.448 1.00 39.72 161 ALA A N 1
ATOM 1197 C CA . ALA A 1 161 ? 17.796 24.042 -17.785 1.00 39.72 161 ALA A CA 1
ATOM 1198 C C . ALA A 1 161 ? 16.279 23.797 -17.892 1.00 39.72 161 ALA A C 1
ATOM 1200 O O . ALA A 1 161 ? 15.764 22.852 -17.308 1.00 39.72 161 ALA A O 1
ATOM 1201 N N . ASP A 1 162 ? 15.628 24.628 -18.705 1.00 43.94 162 ASP A N 1
ATOM 1202 C CA . ASP A 1 162 ? 14.332 24.406 -19.363 1.00 43.94 162 ASP A CA 1
ATOM 1203 C C . ASP A 1 162 ? 13.029 24.717 -18.580 1.00 43.94 162 ASP A C 1
ATOM 1205 O O . ASP A 1 162 ? 12.719 24.160 -17.528 1.00 43.94 162 ASP A O 1
ATOM 1209 N N . ASP A 1 163 ? 12.252 25.652 -19.137 1.00 41.28 163 ASP A N 1
ATOM 1210 C CA . ASP A 1 163 ? 11.055 26.292 -18.573 1.00 41.28 163 ASP A CA 1
ATOM 1211 C C . ASP A 1 163 ? 9.782 25.448 -18.819 1.00 41.28 163 ASP A C 1
ATOM 1213 O O . ASP A 1 163 ? 8.931 25.751 -19.660 1.00 41.28 163 ASP A O 1
ATOM 1217 N N . SER A 1 164 ? 9.592 24.381 -18.045 1.00 38.41 164 SER A N 1
ATOM 1218 C CA . SER A 1 164 ? 8.267 23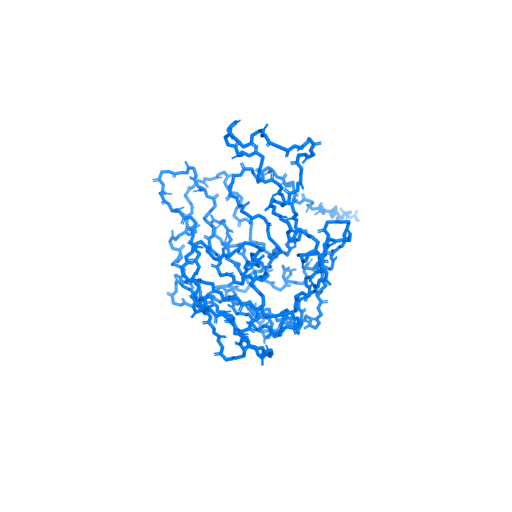.765 -17.856 1.00 38.41 164 SER A CA 1
ATOM 1219 C C . SER A 1 164 ? 8.117 23.248 -16.422 1.00 38.41 164 SER A C 1
ATOM 1221 O O . SER A 1 164 ? 8.774 22.274 -16.064 1.00 38.41 164 SER A O 1
ATOM 1223 N N . PRO A 1 165 ? 7.258 23.857 -15.581 1.00 40.06 165 PRO A N 1
ATOM 1224 C CA . PRO A 1 165 ? 7.373 23.738 -14.125 1.00 40.06 165 PRO A CA 1
ATOM 1225 C C . PRO A 1 165 ? 6.858 22.432 -13.490 1.00 40.06 165 PRO A C 1
ATOM 1227 O O . PRO A 1 165 ? 6.905 22.326 -12.270 1.00 40.06 165 PRO A O 1
ATOM 1230 N N . ASN A 1 166 ? 6.422 21.424 -14.259 1.00 38.16 166 ASN A N 1
ATOM 1231 C CA . ASN A 1 166 ? 5.715 20.252 -13.708 1.00 38.16 166 ASN A CA 1
ATOM 1232 C C . ASN A 1 166 ? 6.276 18.873 -14.127 1.00 38.16 166 ASN A C 1
ATOM 1234 O O . ASN A 1 166 ? 5.518 17.912 -14.218 1.00 38.16 166 ASN A O 1
ATOM 1238 N N . ARG A 1 167 ? 7.577 18.721 -14.417 1.00 40.41 167 ARG A N 1
ATOM 1239 C CA . ARG A 1 167 ? 8.133 17.417 -14.845 1.00 40.41 167 ARG A CA 1
ATOM 1240 C C . ARG A 1 167 ? 9.043 16.794 -13.790 1.00 40.41 167 ARG A C 1
ATOM 1242 O O . ARG A 1 167 ? 9.865 17.471 -13.184 1.00 40.41 167 ARG A O 1
ATOM 1249 N N . LEU A 1 168 ? 8.907 15.479 -13.621 1.00 42.66 168 LEU A N 1
ATOM 1250 C CA . LEU A 1 168 ? 9.902 14.617 -12.980 1.00 42.66 168 LEU A CA 1
ATOM 1251 C C . LEU A 1 168 ? 11.271 14.939 -13.591 1.00 42.66 168 LEU A C 1
ATOM 1253 O O . LEU A 1 168 ? 11.419 14.909 -14.808 1.00 42.66 168 LEU A O 1
ATOM 1257 N N . PHE A 1 169 ? 12.263 15.301 -12.786 1.00 35.59 169 PHE A N 1
ATOM 1258 C CA . PHE A 1 169 ? 13.584 15.625 -13.319 1.00 35.59 169 PHE A CA 1
ATOM 1259 C C . PHE A 1 169 ? 14.401 14.341 -13.544 1.00 35.59 169 PHE A C 1
ATOM 1261 O O . PHE A 1 169 ? 14.590 13.553 -12.617 1.00 35.59 169 PHE A O 1
ATOM 1268 N N . GLY A 1 170 ? 14.897 14.156 -14.774 1.00 42.84 170 GLY A N 1
ATOM 1269 C CA . GLY A 1 170 ? 15.831 13.100 -15.194 1.00 42.84 170 GLY A CA 1
ATOM 1270 C C . GLY A 1 170 ? 15.520 12.555 -16.595 1.00 42.84 170 GLY A C 1
ATOM 1271 O O . GLY A 1 170 ? 14.362 12.512 -16.985 1.00 42.84 170 GLY A O 1
ATOM 1272 N N . ASP A 1 171 ? 16.519 12.079 -17.347 1.00 46.09 171 ASP A N 1
ATOM 1273 C CA . ASP A 1 171 ? 16.371 11.552 -18.728 1.00 46.09 171 ASP A CA 1
ATOM 1274 C C . ASP A 1 171 ? 15.421 10.336 -18.866 1.00 46.09 171 ASP A C 1
ATOM 1276 O O . ASP A 1 171 ? 15.168 9.845 -19.965 1.00 46.09 171 ASP A O 1
ATOM 1280 N N . ASN A 1 172 ? 14.869 9.849 -17.753 1.00 48.19 172 ASN A N 1
ATOM 1281 C CA . ASN A 1 172 ? 14.046 8.649 -17.675 1.00 48.19 172 ASN A CA 1
ATOM 1282 C C . ASN A 1 172 ? 12.536 8.938 -17.538 1.00 48.19 172 ASN A C 1
ATOM 1284 O O . ASN A 1 172 ? 11.780 7.986 -17.390 1.00 48.19 172 ASN A O 1
ATOM 1288 N N . VAL A 1 173 ? 12.055 10.196 -17.618 1.00 52.00 173 VAL A N 1
ATOM 1289 C CA . VAL A 1 173 ? 10.603 10.528 -17.503 1.00 52.00 173 VAL A CA 1
ATOM 1290 C C . VAL A 1 173 ? 9.719 9.673 -18.408 1.00 52.00 173 VAL A C 1
ATOM 1292 O O . VAL A 1 173 ? 8.643 9.263 -17.988 1.00 52.00 173 VAL A O 1
ATOM 1295 N N . ALA A 1 174 ? 10.181 9.388 -19.628 1.00 59.06 174 ALA A N 1
ATOM 1296 C CA . ALA A 1 174 ? 9.471 8.512 -20.555 1.00 59.06 174 ALA A CA 1
ATOM 1297 C C . ALA A 1 174 ? 9.361 7.071 -20.016 1.00 59.06 174 ALA A C 1
ATOM 1299 O O . ALA A 1 174 ? 8.285 6.499 -20.039 1.00 59.06 174 ALA A O 1
ATOM 1300 N N . GLN A 1 175 ? 10.430 6.530 -19.420 1.00 55.94 175 GLN A N 1
ATOM 1301 C CA . GLN A 1 175 ? 10.450 5.167 -18.866 1.00 55.94 175 GLN A CA 1
ATOM 1302 C C . GLN A 1 175 ? 9.506 4.992 -17.665 1.00 55.94 175 GLN A C 1
ATOM 1304 O O . GLN A 1 175 ? 9.083 3.877 -17.376 1.00 55.94 175 GLN A O 1
ATOM 1309 N N . TYR A 1 176 ? 9.179 6.080 -16.957 1.00 55.91 176 TYR A N 1
ATOM 1310 C CA . TYR A 1 176 ? 8.278 6.051 -15.802 1.00 55.91 176 TYR A CA 1
ATOM 1311 C C . TYR A 1 176 ? 6.788 6.181 -16.176 1.00 55.91 176 TYR A C 1
ATOM 1313 O O . TYR A 1 176 ? 5.942 6.123 -15.291 1.00 55.91 176 TYR A O 1
ATOM 1321 N N . ARG A 1 177 ? 6.442 6.373 -17.457 1.00 63.59 177 ARG A N 1
ATOM 1322 C CA . ARG A 1 177 ? 5.045 6.524 -17.917 1.00 63.59 177 ARG A CA 1
ATOM 1323 C C . ARG A 1 177 ? 4.456 5.267 -18.553 1.00 63.59 177 ARG A C 1
ATOM 1325 O O . ARG A 1 177 ? 3.261 5.222 -18.813 1.00 63.59 177 ARG A O 1
ATOM 1332 N N . ASP A 1 178 ? 5.270 4.244 -18.785 1.00 67.75 178 ASP A N 1
ATOM 1333 C CA . ASP A 1 178 ? 4.898 3.220 -19.762 1.00 67.75 178 ASP A CA 1
ATOM 1334 C C . ASP A 1 178 ? 4.241 1.972 -19.165 1.00 67.75 178 ASP A C 1
ATOM 1336 O O . ASP A 1 178 ? 3.747 1.137 -19.923 1.00 67.75 178 ASP A O 1
ATOM 1340 N N . PHE A 1 179 ? 4.192 1.819 -17.834 1.00 72.06 179 PHE A N 1
ATOM 1341 C CA . PHE A 1 179 ? 3.643 0.595 -17.259 1.00 72.06 179 PHE A CA 1
ATOM 1342 C C . PHE A 1 179 ? 2.835 0.737 -15.980 1.00 72.06 179 PHE A C 1
ATOM 1344 O O . PHE A 1 179 ? 3.022 1.615 -15.143 1.00 72.06 179 PHE A O 1
ATOM 1351 N N . THR A 1 180 ? 1.908 -0.205 -15.862 1.00 79.38 180 THR A N 1
ATOM 1352 C CA . THR A 1 180 ? 0.945 -0.338 -14.778 1.00 79.38 180 THR A CA 1
ATOM 1353 C C . THR A 1 180 ? 1.538 -1.146 -13.627 1.00 79.38 180 THR A C 1
ATOM 1355 O O . THR A 1 180 ? 2.209 -2.153 -13.858 1.00 79.38 180 THR A O 1
ATOM 1358 N N . VAL A 1 181 ? 1.235 -0.759 -12.387 1.00 78.00 181 VAL A N 1
ATOM 1359 C CA . VAL A 1 181 ? 1.558 -1.560 -11.195 1.00 78.00 181 VAL A CA 1
ATOM 1360 C C . VAL A 1 181 ? 0.282 -2.181 -10.647 1.00 78.00 181 VAL A C 1
ATOM 1362 O O . VAL A 1 181 ? -0.715 -1.486 -10.467 1.00 78.00 181 VAL A O 1
ATOM 1365 N N . THR A 1 182 ? 0.300 -3.486 -10.374 1.00 87.62 182 THR A N 1
ATOM 1366 C CA . THR A 1 182 ? -0.874 -4.196 -9.852 1.00 87.62 182 THR A CA 1
ATOM 1367 C C . THR A 1 182 ? -0.593 -4.732 -8.460 1.00 87.62 182 THR A C 1
ATOM 1369 O O . THR A 1 182 ? 0.252 -5.609 -8.265 1.00 87.62 182 THR A O 1
ATOM 1372 N N . PHE A 1 183 ? -1.352 -4.235 -7.489 1.00 88.38 183 PHE A N 1
ATOM 1373 C CA . PHE A 1 183 ? -1.479 -4.900 -6.208 1.00 88.38 183 PHE A CA 1
ATOM 1374 C C . PHE A 1 183 ? -2.555 -5.975 -6.281 1.00 88.38 183 PHE A C 1
ATOM 1376 O O . PHE A 1 183 ? -3.627 -5.738 -6.836 1.00 88.38 183 PHE A O 1
ATOM 1383 N N . THR A 1 184 ? -2.297 -7.132 -5.687 1.00 93.25 184 THR A N 1
ATOM 1384 C CA . THR A 1 184 ? -3.248 -8.243 -5.605 1.00 93.25 184 THR A CA 1
ATOM 1385 C C . THR A 1 184 ? -3.476 -8.657 -4.161 1.00 93.25 184 THR A C 1
ATOM 1387 O O . THR A 1 184 ? -2.609 -8.495 -3.306 1.00 93.25 184 THR A O 1
ATOM 1390 N N . ASN A 1 185 ? -4.648 -9.211 -3.857 1.00 93.69 185 ASN A N 1
ATOM 1391 C CA . ASN A 1 185 ? -4.998 -9.645 -2.501 1.00 93.69 185 ASN A CA 1
ATOM 1392 C C . ASN A 1 185 ? -4.760 -8.548 -1.450 1.00 93.69 185 ASN A C 1
ATOM 1394 O O . ASN A 1 185 ? -4.061 -8.767 -0.459 1.00 93.69 185 ASN A O 1
ATOM 1398 N N . VAL A 1 186 ? -5.279 -7.349 -1.705 1.00 90.94 186 VAL A N 1
ATOM 1399 C CA . VAL A 1 186 ? -5.053 -6.194 -0.838 1.00 90.94 186 VAL A CA 1
ATOM 1400 C C . VAL A 1 186 ? -5.992 -6.267 0.352 1.00 90.94 186 VAL A C 1
ATOM 1402 O O . VAL A 1 186 ? -7.208 -6.332 0.179 1.00 90.94 186 VAL A O 1
ATOM 1405 N N . VAL A 1 187 ? -5.432 -6.241 1.559 1.00 91.06 187 VAL A N 1
ATOM 1406 C CA . VAL A 1 187 ? -6.191 -6.366 2.807 1.00 91.06 187 VAL A CA 1
ATOM 1407 C C . VAL A 1 187 ? -5.983 -5.139 3.680 1.00 91.06 187 VAL A C 1
ATOM 1409 O O . VAL A 1 187 ? -4.852 -4.782 4.009 1.00 91.06 187 VAL A O 1
ATOM 1412 N N . PHE A 1 188 ? -7.094 -4.556 4.126 1.00 87.56 188 PHE A N 1
ATOM 1413 C CA . PHE A 1 188 ? -7.115 -3.483 5.114 1.00 87.56 188 PHE A CA 1
ATOM 1414 C C . PHE A 1 188 ? -7.961 -3.897 6.310 1.00 87.56 188 PHE A C 1
ATOM 1416 O O . PHE A 1 188 ? -9.161 -4.120 6.166 1.00 87.56 188 PHE A O 1
ATOM 1423 N N . ARG A 1 189 ? -7.364 -3.971 7.501 1.00 89.62 189 ARG A N 1
ATOM 1424 C CA . ARG A 1 189 ? -8.071 -4.291 8.745 1.00 89.62 189 ARG A CA 1
ATOM 1425 C C . ARG A 1 189 ? -8.012 -3.137 9.734 1.00 89.62 189 ARG A C 1
ATOM 1427 O O . ARG A 1 189 ? -6.952 -2.798 10.255 1.00 89.62 189 ARG A O 1
ATOM 1434 N N . ALA A 1 190 ? -9.168 -2.569 10.047 1.00 84.69 190 ALA A N 1
ATOM 1435 C CA . ALA A 1 190 ? -9.281 -1.473 10.999 1.00 84.69 190 ALA A CA 1
ATOM 1436 C C . ALA A 1 190 ? -9.323 -1.955 12.461 1.00 84.69 190 ALA A C 1
ATOM 1438 O O . ALA A 1 190 ? -9.673 -3.096 12.764 1.00 84.69 190 ALA A O 1
ATOM 1439 N N . ALA A 1 191 ? -9.046 -1.038 13.392 1.00 84.38 191 ALA A N 1
ATOM 1440 C CA . ALA A 1 191 ? -9.132 -1.292 14.833 1.00 84.38 191 ALA A CA 1
ATOM 1441 C C . ALA A 1 191 ? -10.563 -1.595 15.322 1.00 84.38 191 ALA A C 1
ATOM 1443 O O . ALA A 1 191 ? -10.761 -2.313 16.302 1.00 84.38 191 ALA A O 1
ATOM 1444 N N . LYS A 1 192 ? -11.569 -1.014 14.660 1.00 81.25 192 LYS A N 1
ATOM 1445 C CA . LYS A 1 192 ? -13.002 -1.088 14.987 1.00 81.25 192 LYS A CA 1
ATOM 1446 C C . LYS A 1 192 ? -13.803 -1.250 13.698 1.00 81.25 192 LYS A C 1
ATOM 1448 O O . LYS A 1 192 ? -13.302 -0.902 12.641 1.00 81.25 192 LYS A O 1
ATOM 1453 N N . SER A 1 193 ? -15.024 -1.767 13.790 1.00 83.31 193 SER A N 1
ATOM 1454 C CA . SER A 1 193 ? -15.914 -2.002 12.640 1.00 83.31 193 SER A CA 1
ATOM 1455 C C . SER A 1 193 ? -16.692 -0.765 12.180 1.00 83.31 193 SER A C 1
ATOM 1457 O O . SER A 1 193 ? -17.309 -0.777 11.115 1.00 83.31 193 SER A O 1
ATOM 1459 N N . ASP A 1 194 ? -16.714 0.293 12.991 1.00 80.44 194 ASP A N 1
ATOM 1460 C CA . ASP A 1 194 ? -17.592 1.443 12.781 1.00 80.44 194 ASP A CA 1
ATOM 1461 C C . ASP A 1 194 ? -17.233 2.186 11.488 1.00 80.44 194 ASP A C 1
ATOM 1463 O O . ASP A 1 194 ? -16.140 2.730 11.347 1.00 80.44 194 ASP A O 1
ATOM 1467 N N . GLY A 1 195 ? -18.158 2.190 10.523 1.00 69.94 195 GLY A N 1
ATOM 1468 C CA . GLY A 1 195 ? -18.009 2.903 9.250 1.00 69.94 195 GLY A CA 1
ATOM 1469 C C . GLY A 1 195 ? -17.069 2.254 8.228 1.00 69.94 195 GLY A C 1
ATOM 1470 O O . GLY A 1 195 ? -17.082 2.673 7.074 1.00 69.94 195 GLY A O 1
ATOM 1471 N N . VAL A 1 196 ? -16.323 1.204 8.594 1.00 77.88 196 VAL A N 1
ATOM 1472 C CA . VAL A 1 196 ? -15.316 0.558 7.729 1.00 77.88 196 VAL A CA 1
ATOM 1473 C C . VAL A 1 196 ? -15.924 0.034 6.433 1.00 77.88 196 VAL A C 1
ATOM 1475 O O . VAL A 1 196 ? -15.420 0.327 5.353 1.00 77.88 196 VAL A O 1
ATOM 1478 N N . ALA A 1 197 ? -17.040 -0.694 6.527 1.00 74.94 197 ALA A N 1
ATOM 1479 C CA . ALA A 1 197 ? -17.692 -1.260 5.350 1.00 74.94 197 ALA A CA 1
ATOM 1480 C C . ALA A 1 197 ? -18.154 -0.170 4.372 1.00 74.94 197 ALA A C 1
ATOM 1482 O O . ALA A 1 197 ? -17.896 -0.270 3.176 1.00 74.94 197 ALA A O 1
ATOM 1483 N N . THR A 1 198 ? -18.788 0.892 4.880 1.00 75.94 198 THR A N 1
ATOM 1484 C CA . THR A 1 198 ? -19.218 2.039 4.066 1.00 75.94 198 THR A CA 1
ATOM 1485 C C . THR A 1 198 ? -18.026 2.729 3.418 1.00 75.94 198 THR A C 1
ATOM 1487 O O . THR A 1 198 ? -18.088 3.097 2.248 1.00 75.94 198 THR A O 1
ATOM 1490 N N . LEU A 1 199 ? -16.942 2.885 4.173 1.00 75.88 199 LEU A N 1
ATOM 1491 C CA . LEU A 1 199 ? -15.756 3.590 3.732 1.00 75.88 199 LEU A CA 1
ATOM 1492 C C . LEU A 1 199 ? -15.021 2.835 2.627 1.00 75.88 199 LEU A C 1
ATOM 1494 O O . LEU A 1 199 ? -14.789 3.388 1.557 1.00 75.88 199 LEU A O 1
ATOM 1498 N N . CYS A 1 200 ? -14.734 1.553 2.829 1.00 83.06 200 CYS A N 1
ATOM 1499 C CA . CYS A 1 200 ? -14.105 0.729 1.804 1.00 83.06 200 CYS A CA 1
ATOM 1500 C C . CYS A 1 200 ? -15.002 0.592 0.569 1.00 83.06 200 CYS A C 1
ATOM 1502 O O . CYS A 1 200 ? -14.544 0.758 -0.557 1.00 83.06 200 CYS A O 1
ATOM 1504 N N . ALA A 1 201 ? -16.311 0.413 0.767 1.00 81.44 201 ALA A N 1
ATOM 1505 C CA . ALA A 1 201 ? -17.269 0.381 -0.332 1.00 81.44 201 ALA A CA 1
ATOM 1506 C C . ALA A 1 201 ? -17.445 1.735 -1.037 1.00 81.44 201 ALA A C 1
ATOM 1508 O O . ALA A 1 201 ? -18.139 1.783 -2.052 1.00 81.44 201 ALA A O 1
ATOM 1509 N N . SER A 1 202 ? -16.880 2.835 -0.526 1.00 80.12 202 SER A N 1
ATOM 1510 C CA . SER A 1 202 ? -16.880 4.135 -1.204 1.00 80.12 202 SER A CA 1
ATOM 1511 C C . SER A 1 202 ? -15.702 4.340 -2.150 1.00 80.12 202 SER A C 1
ATOM 1513 O O . SER A 1 202 ? -15.786 5.245 -2.971 1.00 80.12 202 SER A O 1
ATOM 1515 N N . ALA A 1 203 ? -14.676 3.482 -2.111 1.00 80.94 203 ALA A N 1
ATOM 1516 C CA . ALA A 1 203 ? -13.566 3.547 -3.055 1.00 80.94 203 ALA A CA 1
ATOM 1517 C C . ALA A 1 203 ? -14.077 3.362 -4.495 1.00 80.94 203 ALA A C 1
ATOM 1519 O O . ALA A 1 203 ? -14.951 2.525 -4.759 1.00 80.94 203 ALA A O 1
ATOM 1520 N N . ARG A 1 204 ? -13.588 4.179 -5.426 1.00 81.31 204 ARG A N 1
ATOM 1521 C CA . ARG A 1 204 ? -14.003 4.179 -6.834 1.00 81.31 204 ARG A CA 1
ATOM 1522 C C . ARG A 1 204 ? -12.777 4.089 -7.725 1.00 81.31 204 ARG A C 1
ATOM 1524 O O . ARG A 1 204 ? -11.684 4.464 -7.315 1.00 81.31 204 ARG A O 1
ATOM 1531 N N . ASP A 1 205 ? -13.004 3.600 -8.934 1.00 85.06 205 ASP A N 1
ATOM 1532 C CA . ASP A 1 205 ? -12.048 3.779 -10.015 1.00 85.06 205 ASP A CA 1
ATOM 1533 C C . ASP A 1 205 ? -11.942 5.272 -10.335 1.00 85.06 205 ASP A C 1
ATOM 1535 O O . ASP A 1 205 ? -12.959 5.970 -10.407 1.00 85.06 205 ASP A O 1
ATOM 1539 N N . GLU A 1 206 ? -10.723 5.735 -10.571 1.00 81.88 206 GLU A N 1
ATOM 1540 C CA . GLU A 1 206 ? -10.421 7.106 -10.971 1.00 81.88 206 GLU A CA 1
ATOM 1541 C C . GLU A 1 206 ? -9.429 7.065 -12.132 1.00 81.88 206 GLU A C 1
ATOM 1543 O O . GLU A 1 206 ? -8.571 6.188 -12.195 1.00 81.88 206 GLU A O 1
ATOM 1548 N N . SER A 1 207 ? -9.572 7.959 -13.106 1.00 79.88 207 SER A N 1
ATOM 1549 C CA . SER A 1 207 ? -8.612 8.079 -14.201 1.00 79.88 207 SER A CA 1
ATOM 1550 C C . SER A 1 207 ? -8.730 9.448 -14.849 1.00 79.88 207 SER A C 1
ATOM 1552 O O . SER A 1 207 ? -9.836 9.889 -15.171 1.00 79.88 207 SER A O 1
ATOM 1554 N N . ASP A 1 208 ? -7.588 10.076 -15.071 1.00 72.88 208 ASP A N 1
ATOM 1555 C CA . ASP A 1 208 ? -7.419 11.333 -15.786 1.00 72.88 208 ASP A CA 1
ATOM 1556 C C . ASP A 1 208 ? -6.115 11.304 -16.610 1.00 72.88 208 ASP A C 1
ATOM 1558 O O . ASP A 1 208 ? -5.495 10.252 -16.789 1.00 72.88 208 ASP A O 1
ATOM 1562 N N . ASP A 1 209 ? -5.719 12.455 -17.156 1.00 71.56 209 ASP A N 1
ATOM 1563 C CA . ASP A 1 209 ? -4.479 12.588 -17.929 1.00 71.56 209 ASP A CA 1
ATOM 1564 C C . ASP A 1 209 ? -3.215 12.447 -17.046 1.00 71.56 209 ASP A C 1
ATOM 1566 O O . ASP A 1 209 ? -2.104 12.323 -17.569 1.00 71.56 209 ASP A O 1
ATOM 1570 N N . GLU A 1 210 ? -3.363 12.452 -15.717 1.00 70.12 210 GLU A N 1
ATOM 1571 C CA . GLU A 1 210 ? -2.287 12.299 -14.731 1.00 70.12 210 GLU A CA 1
ATOM 1572 C C . GLU A 1 210 ? -2.119 10.847 -14.245 1.00 70.12 210 GLU A C 1
ATOM 1574 O O . GLU A 1 210 ? -1.143 10.528 -13.561 1.00 70.12 210 GLU A O 1
ATOM 1579 N N . GLY A 1 211 ? -3.004 9.941 -14.667 1.00 75.12 211 GLY A N 1
ATOM 1580 C CA . GLY A 1 211 ? -2.942 8.513 -14.379 1.00 75.12 211 GLY A CA 1
ATOM 1581 C C . GLY A 1 211 ? -4.289 7.968 -13.933 1.00 75.12 211 GLY A C 1
ATOM 1582 O O . GLY A 1 211 ? -5.351 8.449 -14.322 1.00 75.12 211 GLY A O 1
ATOM 1583 N N . GLY A 1 212 ? -4.278 6.898 -13.146 1.00 78.44 212 GLY A N 1
ATOM 1584 C CA . GLY A 1 212 ? -5.521 6.362 -12.612 1.00 78.44 212 GLY A CA 1
ATOM 1585 C C . GLY A 1 212 ? -5.361 5.190 -11.664 1.00 78.44 212 GLY A C 1
ATOM 1586 O O . GLY A 1 212 ? -4.282 4.632 -11.479 1.00 78.44 212 GLY A O 1
ATOM 1587 N N . ILE A 1 213 ? -6.483 4.801 -11.076 1.00 82.88 213 ILE A N 1
ATOM 1588 C CA . ILE A 1 213 ? -6.634 3.661 -10.187 1.00 82.88 213 ILE A CA 1
ATOM 1589 C C . ILE A 1 213 ? -7.832 2.848 -10.663 1.00 82.88 213 ILE A C 1
ATOM 1591 O O . ILE A 1 213 ? -8.912 3.387 -10.900 1.00 82.88 213 ILE A O 1
ATOM 1595 N N . ARG A 1 214 ? -7.653 1.533 -10.785 1.00 89.00 214 ARG A N 1
ATOM 1596 C CA . ARG A 1 214 ? -8.745 0.578 -11.000 1.00 89.00 214 ARG A CA 1
ATOM 1597 C C . ARG A 1 214 ? -8.792 -0.423 -9.864 1.00 89.00 214 ARG A C 1
ATOM 1599 O O . ARG A 1 214 ? -7.778 -1.020 -9.513 1.00 89.00 214 ARG A O 1
ATOM 1606 N N . LEU A 1 215 ? -9.976 -0.626 -9.317 1.00 90.00 215 LEU A N 1
ATOM 1607 C CA . LEU A 1 215 ? -10.254 -1.500 -8.191 1.00 90.00 215 LEU A CA 1
ATOM 1608 C C . LEU A 1 215 ? -11.082 -2.688 -8.685 1.00 90.00 215 LEU A C 1
ATOM 1610 O O . LEU A 1 215 ? -12.050 -2.523 -9.426 1.00 90.00 215 LEU A O 1
ATOM 1614 N N . ALA A 1 216 ? -10.754 -3.897 -8.241 1.00 94.38 216 ALA A N 1
ATOM 1615 C CA . ALA A 1 216 ? -11.541 -5.083 -8.560 1.00 94.38 216 ALA A CA 1
ATOM 1616 C C . ALA A 1 216 ? -11.708 -6.016 -7.357 1.00 94.38 216 ALA A C 1
ATOM 1618 O O . ALA A 1 216 ? -10.899 -6.037 -6.427 1.00 94.38 216 ALA A O 1
ATOM 1619 N N . GLY A 1 217 ? -12.796 -6.791 -7.386 1.00 94.12 217 GLY A N 1
ATOM 1620 C CA . GLY A 1 217 ? -13.059 -7.856 -6.418 1.00 94.12 217 GLY A CA 1
ATOM 1621 C C . GLY A 1 217 ? -13.209 -7.378 -4.972 1.00 94.12 217 GLY A C 1
ATOM 1622 O O . GLY A 1 217 ? -12.773 -8.068 -4.053 1.00 94.12 217 GLY A O 1
ATOM 1623 N N . PHE A 1 218 ? -13.804 -6.197 -4.757 1.00 93.25 218 PHE A N 1
ATOM 1624 C CA . PHE A 1 218 ? -14.078 -5.707 -3.407 1.00 93.25 218 PHE A CA 1
ATOM 1625 C C . PHE A 1 218 ? -14.981 -6.679 -2.634 1.00 93.25 218 PHE A C 1
ATOM 1627 O O . PHE A 1 218 ? -16.051 -7.073 -3.108 1.00 93.25 218 PHE A O 1
ATOM 1634 N N . SER A 1 219 ? -14.586 -7.007 -1.408 1.00 95.00 219 SER A N 1
ATOM 1635 C CA . SER A 1 219 ? -15.439 -7.681 -0.434 1.00 95.00 219 SER A CA 1
ATOM 1636 C C . SER A 1 219 ? -15.046 -7.319 0.998 1.00 95.00 219 SER A C 1
ATOM 1638 O O . SER A 1 219 ? -13.951 -6.830 1.270 1.00 95.00 219 SER A O 1
ATOM 1640 N N . MET A 1 220 ? -15.960 -7.571 1.932 1.00 94.38 220 MET A N 1
ATOM 1641 C CA . MET A 1 220 ? -15.661 -7.553 3.361 1.00 94.38 220 MET A CA 1
ATOM 1642 C C . MET A 1 220 ? -15.394 -8.991 3.809 1.00 94.38 220 MET A C 1
ATOM 1644 O O . MET A 1 220 ? -16.271 -9.843 3.658 1.00 94.38 220 MET A O 1
ATOM 1648 N N . LEU A 1 221 ? -14.209 -9.264 4.361 1.00 94.56 221 LEU A N 1
ATOM 1649 C CA . LEU A 1 221 ? -13.882 -10.584 4.925 1.00 94.56 221 LEU A CA 1
ATOM 1650 C C . LEU A 1 221 ? -14.528 -10.776 6.303 1.00 94.56 221 LEU A C 1
ATOM 1652 O O . LEU A 1 221 ? -14.917 -11.882 6.672 1.00 94.56 221 LEU A O 1
ATOM 1656 N N . ASP A 1 222 ? -14.665 -9.681 7.047 1.00 94.69 222 ASP A N 1
ATOM 1657 C CA . ASP A 1 222 ? -15.385 -9.584 8.314 1.00 94.69 222 ASP A CA 1
ATOM 1658 C C . ASP A 1 222 ? -15.860 -8.127 8.524 1.00 94.69 222 ASP A C 1
ATOM 1660 O O . ASP A 1 222 ? -15.821 -7.316 7.603 1.00 94.69 222 ASP A O 1
ATOM 1664 N N . GLN A 1 223 ? -16.346 -7.764 9.715 1.00 89.12 223 GLN A N 1
ATOM 1665 C CA . GLN A 1 223 ? -16.856 -6.407 9.984 1.00 89.12 223 GLN A CA 1
ATOM 1666 C C . GLN A 1 223 ? -15.770 -5.313 10.042 1.00 89.12 223 GLN A C 1
ATOM 1668 O O . GLN A 1 223 ? -16.103 -4.130 10.060 1.00 89.12 223 GLN A O 1
ATOM 1673 N N . GLN A 1 224 ? -14.494 -5.686 10.110 1.00 89.50 224 GLN A N 1
ATOM 1674 C CA . GLN A 1 224 ? -13.335 -4.798 10.254 1.00 89.50 224 GLN A CA 1
ATOM 1675 C C . GLN A 1 224 ? -12.367 -4.880 9.068 1.00 89.50 224 GLN A C 1
ATOM 1677 O O . GLN A 1 224 ? -11.499 -4.014 8.948 1.00 89.50 224 GLN A O 1
ATOM 1682 N N . THR A 1 225 ? -12.485 -5.915 8.235 1.00 91.44 225 THR A N 1
ATOM 1683 C CA . THR A 1 225 ? -11.493 -6.261 7.217 1.00 91.44 225 THR A CA 1
ATOM 1684 C C . THR A 1 225 ? -12.057 -6.107 5.809 1.00 91.44 225 THR A C 1
ATOM 1686 O O . THR A 1 225 ? -12.921 -6.875 5.379 1.00 91.44 225 THR A O 1
ATOM 1689 N N . CYS A 1 226 ? -11.519 -5.136 5.082 1.00 91.00 226 CYS A N 1
ATOM 1690 C CA . CYS A 1 226 ? -11.759 -4.914 3.665 1.00 91.00 226 CYS A CA 1
ATOM 1691 C C . CYS A 1 226 ? -10.749 -5.695 2.830 1.00 91.00 226 CYS A C 1
ATOM 1693 O O . CYS A 1 226 ? -9.573 -5.792 3.188 1.00 91.00 226 CYS A O 1
ATOM 1695 N N . TYR A 1 227 ? -11.213 -6.213 1.703 1.00 93.06 227 TYR A N 1
ATOM 1696 C CA . TYR A 1 227 ? -10.405 -6.938 0.740 1.00 93.06 227 TYR A CA 1
ATOM 1697 C C . TYR A 1 227 ? -10.688 -6.434 -0.668 1.00 93.06 227 TYR A C 1
ATOM 1699 O O . TYR A 1 227 ? -11.848 -6.239 -1.035 1.00 93.06 227 TYR A O 1
ATOM 1707 N N . TRP A 1 228 ? -9.631 -6.286 -1.457 1.00 93.00 228 TRP A N 1
ATOM 1708 C CA . TRP A 1 228 ? -9.702 -6.131 -2.904 1.00 93.00 228 TRP A CA 1
ATOM 1709 C C . TRP A 1 228 ? -8.868 -7.221 -3.563 1.00 93.00 228 TRP A C 1
ATOM 1711 O O . TRP A 1 228 ? -7.719 -7.458 -3.183 1.00 93.00 228 TRP A O 1
ATOM 1721 N N . GLU A 1 229 ? -9.441 -7.867 -4.575 1.00 95.56 229 GLU A N 1
ATOM 1722 C CA . GLU A 1 229 ? -8.725 -8.846 -5.390 1.00 95.56 229 GLU A CA 1
ATOM 1723 C C . GLU A 1 229 ? -7.561 -8.180 -6.118 1.00 95.56 229 GLU A C 1
ATOM 1725 O O . GLU A 1 229 ? -6.446 -8.705 -6.095 1.00 95.56 229 GLU A O 1
ATOM 1730 N N . SER A 1 230 ? -7.800 -6.995 -6.690 1.00 92.31 230 SER A N 1
ATOM 1731 C CA . SER A 1 230 ? -6.743 -6.180 -7.271 1.00 92.31 230 SER A CA 1
ATOM 1732 C C . SER A 1 230 ? -6.979 -4.677 -7.136 1.00 92.31 230 SER A C 1
ATOM 1734 O O . SER A 1 230 ? -8.110 -4.185 -7.130 1.00 92.31 230 SER A O 1
ATOM 1736 N N . ILE A 1 231 ? -5.866 -3.955 -7.022 1.00 89.25 231 ILE A N 1
ATOM 1737 C CA . ILE A 1 231 ? -5.775 -2.501 -7.131 1.00 89.25 231 ILE A CA 1
ATOM 1738 C C . ILE A 1 231 ? -4.683 -2.214 -8.153 1.00 89.25 231 ILE A C 1
ATOM 1740 O O . ILE A 1 231 ? -3.512 -2.518 -7.934 1.00 89.25 231 ILE A O 1
ATOM 1744 N N . MET A 1 232 ? -5.073 -1.651 -9.282 1.00 86.94 232 MET A N 1
ATOM 1745 C CA . MET A 1 232 ? -4.208 -1.382 -10.415 1.00 86.94 232 MET A CA 1
ATOM 1746 C C . MET A 1 232 ? -3.956 0.115 -10.521 1.00 86.94 232 MET A C 1
ATOM 1748 O O . MET A 1 232 ? -4.901 0.896 -10.563 1.00 86.94 232 MET A O 1
ATOM 1752 N N . LEU A 1 233 ? -2.689 0.501 -10.595 1.00 80.50 233 LEU A N 1
ATOM 1753 C CA . LEU A 1 233 ? -2.248 1.881 -10.726 1.00 80.50 233 LEU A CA 1
ATOM 1754 C C . LEU A 1 233 ? -1.765 2.119 -12.145 1.00 80.50 233 LEU A C 1
ATOM 1756 O O . LEU A 1 233 ? -0.834 1.463 -12.616 1.00 80.50 233 LEU A O 1
ATOM 1760 N N . ILE A 1 234 ? -2.432 3.045 -12.813 1.00 79.81 234 ILE A N 1
ATOM 1761 C CA . ILE A 1 234 ? -2.247 3.375 -14.217 1.00 79.81 234 ILE A CA 1
ATOM 1762 C C . ILE A 1 234 ? -1.380 4.632 -14.280 1.00 79.81 234 ILE A C 1
ATOM 1764 O O . ILE A 1 234 ? -1.714 5.625 -13.627 1.00 79.81 234 ILE A O 1
ATOM 1768 N N . PRO A 1 235 ? -0.269 4.608 -15.028 1.00 73.31 235 PRO A N 1
ATOM 1769 C CA . PRO A 1 235 ? 0.561 5.787 -15.192 1.00 73.31 235 PRO A CA 1
ATOM 1770 C C . PRO A 1 235 ? -0.147 6.855 -16.049 1.00 73.31 235 PRO A C 1
ATOM 1772 O O . PRO A 1 235 ? -1.027 6.519 -16.845 1.00 73.31 235 PRO A O 1
ATOM 1775 N N . PRO A 1 236 ? 0.249 8.132 -15.919 1.00 69.31 236 PRO A N 1
ATOM 1776 C CA . PRO A 1 236 ? -0.190 9.199 -16.812 1.00 69.31 236 PRO A CA 1
ATOM 1777 C C . PRO A 1 236 ? 0.115 8.894 -18.279 1.00 69.31 236 PRO A C 1
ATOM 1779 O O . PRO A 1 236 ? 1.222 8.449 -18.598 1.00 69.31 236 PRO A O 1
ATOM 1782 N N . SER A 1 237 ? -0.835 9.214 -19.163 1.00 66.31 237 SER A N 1
ATOM 1783 C CA . SER A 1 237 ? -0.655 9.153 -20.623 1.00 66.31 237 SER A CA 1
ATOM 1784 C C . SER A 1 237 ? 0.150 10.314 -21.213 1.00 66.31 237 SER A C 1
ATOM 1786 O O . SER A 1 237 ? 0.391 11.328 -20.514 1.00 66.31 237 SER A O 1
#

pLDDT: mean 70.14, std 21.18, range [22.39, 95.56]

Secondary structure (DSSP, 8-state):
-----------------S------EEEE--TTS-EEEEEEESSPPSS--SSSS-SS---EEEEEEEE-S-SSSSS----EE---EEE-TT-EEEEEEEEETTEEEEEEEE-SSTTTT-EEEEEEEGGGT----TTS-----EEEE----------GGG-SS---TT--SSTTTTTTSS--EEEEEEEEE-SS-TTHHHHHTT---EEETTEEEEEE--EESSSSEEEEEEEEEEPP-